Protein AF-0000000076371827 (afdb_homodimer)

InterPro domains:
  IPR001436 Alpha crystallin/Small heat shock protein, animal type [PTHR45640] (4-91)
  IPR002068 Alpha crystallin/Hsp20 domain [PF00011] (8-80)
  IPR002068 Alpha crystallin/Hsp20 domain [PS01031] (1-98)
  IPR008978 HSP20-like chaperone [G3DSA:2.60.40.790] (3-115)
  IPR008978 HSP20-like chaperone [SSF49764] (7-74)

Nearest PDB structures (foldseek):
  4m5t-assembly3_C  TM=8.872E-01  e=1.589E-07  Homo sapiens
  4ydz-assembly1_A  TM=9.105E-01  e=3.061E-07  Caenorhabditis elegans
  4ydz-assembly1_B  TM=8.084E-01  e=6.274E-08  Caenorhabditis elegans
  3l1e-assembly1_A-2  TM=9.402E-01  e=1.019E-06  Bos taurus
  2bol-assembly1_A  TM=8.053E-01  e=2.173E-05  Taenia saginata

Structure (mmCIF, N/CA/C/O backbone):
data_AF-0000000076371827-model_v1
#
loop_
_entity.id
_entity.type
_entity.pdbx_description
1 polymer 'SHSP domain-containing protein'
#
loop_
_atom_site.group_PDB
_atom_site.id
_atom_site.type_symbol
_atom_site.label_atom_id
_atom_site.label_alt_id
_atom_site.label_comp_id
_atom_site.label_asym_id
_atom_site.label_entity_id
_atom_site.label_seq_id
_atom_site.pdbx_PDB_ins_code
_atom_site.Cartn_x
_atom_site.Cartn_y
_atom_site.Cartn_z
_atom_site.occupancy
_atom_site.B_iso_or_equiv
_atom_site.auth_seq_id
_atom_site.auth_comp_id
_atom_site.auth_asym_id
_atom_site.auth_atom_id
_atom_site.pdbx_PDB_model_num
ATOM 1 N N . VAL A 1 1 ? 6.715 -6.855 -3.057 1 87.94 1 VAL A N 1
ATOM 2 C CA . VAL A 1 1 ? 6.094 -8.031 -3.66 1 87.94 1 VAL A CA 1
ATOM 3 C C . VAL A 1 1 ? 7.023 -9.234 -3.516 1 87.94 1 VAL A C 1
ATOM 5 O O . VAL A 1 1 ? 8.219 -9.141 -3.799 1 87.94 1 VAL A O 1
ATOM 8 N N . ARG A 1 2 ? 6.441 -10.391 -2.971 1 89.19 2 ARG A N 1
ATOM 9 C CA . ARG A 1 2 ? 7.23 -11.609 -2.783 1 89.19 2 ARG A CA 1
ATOM 10 C C . ARG A 1 2 ? 6.648 -12.766 -3.592 1 89.19 2 ARG A C 1
ATOM 12 O O . ARG A 1 2 ? 5.453 -13.055 -3.5 1 89.19 2 ARG A O 1
ATOM 19 N N . LEU A 1 3 ? 7.508 -13.273 -4.414 1 92.38 3 LEU A N 1
ATOM 20 C CA . LEU A 1 3 ? 7.109 -14.43 -5.215 1 92.38 3 LEU A CA 1
ATOM 21 C C . LEU A 1 3 ? 7.91 -15.664 -4.82 1 92.38 3 LEU A C 1
ATOM 23 O O . LEU A 1 3 ? 9.125 -15.594 -4.648 1 92.38 3 LEU A O 1
ATOM 27 N N . HIS A 1 4 ? 7.219 -16.766 -4.555 1 91.25 4 HIS A N 1
ATOM 28 C CA . HIS A 1 4 ? 7.84 -18.047 -4.234 1 91.25 4 HIS A CA 1
ATOM 29 C C . HIS A 1 4 ? 7.309 -19.156 -5.137 1 91.25 4 HIS A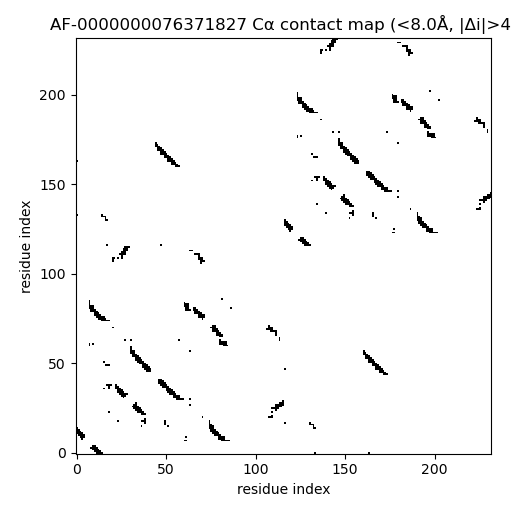 C 1
ATOM 31 O O . HIS A 1 4 ? 6.098 -19.312 -5.289 1 91.25 4 HIS A O 1
ATOM 37 N N . TYR A 1 5 ? 8.297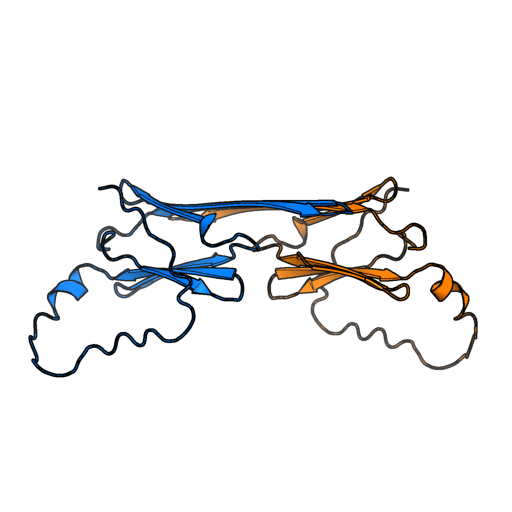 -19.781 -5.824 1 87.06 5 TYR A N 1
ATOM 38 C CA . TYR A 1 5 ? 7.941 -21 -6.551 1 87.06 5 TYR A CA 1
ATOM 39 C C . TYR A 1 5 ? 9.008 -22.078 -6.367 1 87.06 5 TYR A C 1
ATOM 41 O O . TYR A 1 5 ? 10.062 -22.016 -6.992 1 87.06 5 TYR A O 1
ATOM 49 N N . PHE A 1 6 ? 8.742 -22.969 -5.398 1 84.25 6 PHE A N 1
ATOM 50 C CA . PHE A 1 6 ? 9.664 -24.062 -5.105 1 84.25 6 PHE A CA 1
ATOM 51 C C . PHE A 1 6 ? 8.906 -25.328 -4.73 1 84.25 6 PHE A C 1
ATOM 53 O O . PHE A 1 6 ? 7.848 -25.266 -4.105 1 84.25 6 PHE A O 1
ATOM 60 N N . SER A 1 7 ? 9.531 -26.469 -5.109 1 82.5 7 SER A N 1
ATOM 61 C CA . SER A 1 7 ? 9 -27.781 -4.727 1 82.5 7 SER A CA 1
ATOM 62 C C . SER A 1 7 ? 7.492 -27.844 -4.934 1 82.5 7 SER A C 1
ATOM 64 O O . SER A 1 7 ? 6.758 -28.25 -4.027 1 82.5 7 SER A O 1
ATOM 66 N N . GLU A 1 8 ? 6.91 -27.25 -5.906 1 81.88 8 GLU A N 1
ATOM 67 C CA . GLU A 1 8 ? 5.523 -27.328 -6.352 1 81.88 8 GLU A CA 1
ATOM 68 C C . GLU A 1 8 ? 4.633 -26.391 -5.543 1 81.88 8 GLU A C 1
ATOM 70 O O . GLU A 1 8 ? 3.41 -26.547 -5.527 1 81.88 8 GLU A O 1
ATOM 75 N N . SER A 1 9 ? 5.273 -25.688 -4.734 1 90.56 9 SER A N 1
ATOM 76 C CA . SER A 1 9 ? 4.504 -24.688 -4.016 1 90.56 9 SER A CA 1
ATOM 77 C C . SER A 1 9 ? 4.676 -23.312 -4.641 1 90.56 9 SER A C 1
ATOM 79 O O . SER A 1 9 ? 5.793 -22.906 -4.98 1 90.56 9 SER A O 1
ATOM 81 N N . PHE A 1 10 ? 3.604 -22.703 -4.93 1 93.06 10 PHE A N 1
ATOM 82 C CA . PHE A 1 10 ? 3.59 -21.359 -5.504 1 93.06 10 PHE A CA 1
ATOM 83 C C . PHE A 1 10 ? 2.924 -20.375 -4.559 1 93.06 10 PHE A C 1
ATOM 85 O O . PHE A 1 10 ? 1.907 -20.688 -3.936 1 93.06 10 PHE A O 1
ATOM 92 N N . SER A 1 11 ? 3.506 -19.203 -4.34 1 94.62 11 SER A N 1
ATOM 93 C CA . SER A 1 11 ? 2.84 -18.172 -3.559 1 94.62 11 SER A CA 1
ATOM 94 C C . SER A 1 11 ? 3.283 -16.781 -3.994 1 94.62 11 SER A C 1
ATOM 96 O O . SER A 1 11 ? 4.438 -16.578 -4.375 1 94.62 11 SER A O 1
ATOM 98 N N . VAL A 1 12 ? 2.361 -15.898 -4.043 1 94.5 12 VAL A N 1
ATOM 99 C CA . VAL A 1 12 ? 2.613 -14.469 -4.246 1 94.5 12 VAL A CA 1
ATOM 100 C C . VAL A 1 12 ? 2.068 -13.68 -3.059 1 94.5 12 VAL A C 1
ATOM 102 O O . VAL A 1 12 ? 0.933 -13.891 -2.629 1 94.5 12 VAL A O 1
ATOM 105 N N . THR A 1 13 ? 2.934 -12.828 -2.469 1 93.44 13 THR A N 1
ATOM 106 C CA . THR A 1 13 ? 2.498 -11.93 -1.401 1 93.44 13 THR A CA 1
ATOM 107 C C . THR A 1 13 ? 2.684 -10.477 -1.811 1 93.44 13 THR A C 1
ATOM 109 O O . THR A 1 13 ? 3.775 -10.07 -2.211 1 93.44 13 THR A O 1
ATOM 112 N N . LEU A 1 14 ? 1.564 -9.703 -1.695 1 92.12 14 LEU A N 1
ATOM 113 C CA . LEU A 1 14 ? 1.543 -8.305 -2.107 1 92.12 14 LEU A CA 1
ATOM 114 C C . LEU A 1 14 ? 1 -7.418 -0.993 1 92.12 14 LEU A C 1
ATOM 116 O O . LEU A 1 14 ? 0.038 -7.785 -0.314 1 92.12 14 LEU A O 1
ATOM 120 N N . ASN A 1 15 ? 1.646 -6.281 -0.805 1 91.25 15 ASN A N 1
ATOM 121 C CA . ASN A 1 15 ? 1.033 -5.234 0.003 1 91.25 15 ASN A CA 1
ATOM 122 C C . ASN A 1 15 ? 0.011 -4.434 -0.8 1 91.25 15 ASN A C 1
ATOM 124 O O . ASN A 1 15 ? 0.366 -3.758 -1.768 1 91.25 15 ASN A O 1
ATOM 128 N N . VAL A 1 16 ? -1.254 -4.504 -0.346 1 90.94 16 VAL A N 1
ATOM 129 C CA . VAL A 1 16 ? -2.309 -3.906 -1.158 1 90.94 16 VAL A CA 1
ATOM 130 C C . VAL A 1 16 ? -2.732 -2.568 -0.554 1 90.94 16 VAL A C 1
ATOM 132 O O . VAL A 1 16 ? -3.697 -1.952 -1.009 1 90.94 16 VAL A O 1
ATOM 135 N N . GLY A 1 17 ? -1.974 -2.176 0.417 1 88.5 17 GLY A N 1
ATOM 136 C CA . GLY A 1 17 ? -2.26 -0.877 1.007 1 88.5 17 GLY A CA 1
ATOM 137 C C . GLY A 1 17 ? -3.611 -0.82 1.693 1 88.5 17 GLY A C 1
ATOM 138 O O . GLY A 1 17 ? -3.99 -1.748 2.412 1 88.5 17 GLY A O 1
ATOM 139 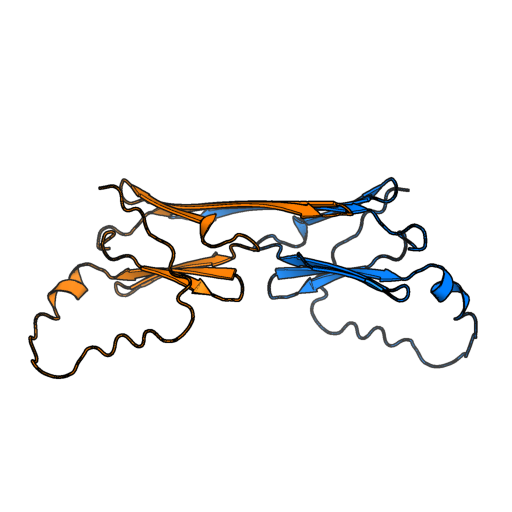N N . ASP A 1 18 ? -4.312 0.318 1.505 1 87.69 18 ASP A N 1
ATOM 140 C CA . ASP A 1 18 ? -5.57 0.542 2.213 1 87.69 18 ASP A CA 1
ATOM 141 C C . ASP A 1 18 ? -6.762 0.121 1.359 1 87.69 18 ASP A C 1
ATOM 143 O O . ASP A 1 18 ? -7.895 0.544 1.612 1 87.69 18 ASP A O 1
ATOM 147 N N . VAL A 1 19 ? -6.504 -0.688 0.396 1 89.19 19 VAL A N 1
ATOM 148 C CA . VAL A 1 19 ? -7.566 -1.101 -0.517 1 89.19 19 VAL A CA 1
ATOM 149 C C . VAL A 1 19 ? -8.414 -2.184 0.14 1 89.19 19 VAL A C 1
ATOM 151 O O . VAL A 1 19 ? -7.887 -3.133 0.723 1 89.19 19 VAL A O 1
ATOM 154 N N . ASN A 1 20 ? -9.781 -2.037 0.004 1 87.31 20 ASN A N 1
ATOM 155 C CA . ASN A 1 20 ? -10.695 -3.037 0.539 1 87.31 20 ASN A CA 1
ATOM 156 C C . ASN A 1 20 ? -10.719 -4.297 -0.322 1 87.31 20 ASN A C 1
ATOM 158 O O . ASN A 1 20 ? -10.438 -4.238 -1.521 1 87.31 20 ASN A O 1
ATOM 162 N N . VAL A 1 21 ? -11.164 -5.375 0.348 1 85.75 21 VAL A N 1
ATOM 163 C CA . VAL A 1 21 ? -11.188 -6.672 -0.322 1 85.75 21 VAL A CA 1
ATOM 164 C C . VAL A 1 21 ? -12.078 -6.598 -1.562 1 85.75 21 VAL A C 1
ATOM 166 O O . VAL A 1 21 ? -11.758 -7.184 -2.6 1 85.75 21 VAL A O 1
ATOM 169 N N . GLU A 1 22 ? -13.141 -5.832 -1.471 1 88 22 GLU A N 1
ATOM 170 C CA . GLU A 1 22 ? -14.102 -5.742 -2.57 1 88 22 GLU A CA 1
ATOM 171 C C . GLU A 1 22 ? -13.531 -4.938 -3.734 1 88 22 GLU A C 1
ATOM 173 O O . GLU A 1 22 ? -14.07 -4.977 -4.844 1 88 22 GLU A O 1
ATOM 178 N N . GLU A 1 23 ? -12.492 -4.25 -3.508 1 93.44 23 GLU A N 1
ATOM 179 C CA . GLU A 1 23 ? -11.898 -3.389 -4.527 1 93.44 23 GLU A CA 1
ATOM 180 C C . GLU A 1 23 ? -10.719 -4.078 -5.215 1 93.44 23 GLU A C 1
ATOM 182 O O . GLU A 1 23 ? -10.086 -3.496 -6.094 1 93.44 23 GLU A O 1
ATOM 187 N N . ILE A 1 24 ? -10.492 -5.258 -4.805 1 93.94 24 ILE A N 1
ATOM 188 C CA . ILE A 1 24 ? -9.375 -6.012 -5.363 1 93.94 24 ILE A CA 1
ATOM 189 C C . ILE A 1 24 ? -9.891 -7 -6.41 1 93.94 24 ILE A C 1
ATOM 191 O O . ILE A 1 24 ? -10.883 -7.695 -6.18 1 93.94 24 ILE A O 1
ATOM 195 N N . THR A 1 25 ? -9.266 -7 -7.582 1 94.75 25 THR A N 1
ATOM 196 C CA . THR A 1 25 ? -9.586 -7.938 -8.648 1 94.75 25 THR A CA 1
ATOM 197 C C . THR A 1 25 ? -8.422 -8.906 -8.891 1 94.75 25 THR A C 1
ATOM 199 O O . THR A 1 25 ? -7.285 -8.477 -9.078 1 94.75 25 THR A O 1
ATOM 202 N N . VAL A 1 26 ? -8.734 -10.203 -8.797 1 94.56 26 VAL A N 1
ATOM 203 C CA . VAL A 1 26 ? -7.77 -11.25 -9.102 1 94.56 26 VAL A CA 1
ATOM 204 C C . VAL A 1 26 ? -8.25 -12.07 -10.297 1 94.56 26 VAL A C 1
ATOM 206 O O . VAL A 1 26 ? -9.344 -12.641 -10.266 1 94.56 26 VAL A O 1
ATOM 209 N N . LYS A 1 27 ? -7.434 -12.086 -11.359 1 95.31 27 LYS A N 1
ATOM 210 C CA . LYS A 1 27 ? -7.809 -12.797 -12.578 1 95.31 27 LYS A CA 1
ATOM 211 C C . LYS A 1 27 ? -6.676 -13.711 -13.055 1 95.31 27 LYS A C 1
ATOM 213 O O . LYS A 1 27 ? -5.5 -13.352 -12.945 1 95.31 27 LYS A O 1
ATOM 218 N N . VAL A 1 28 ? -7.117 -14.891 -13.508 1 94.12 28 VAL A N 1
ATOM 219 C CA . VAL A 1 28 ? -6.168 -15.781 -14.172 1 94.12 28 VAL A CA 1
ATOM 220 C C . VAL A 1 28 ? -6.609 -16.031 -15.617 1 94.12 28 VAL A C 1
ATOM 222 O O . VAL A 1 28 ? -7.734 -16.469 -15.859 1 94.12 28 VAL A O 1
ATOM 225 N N . LYS A 1 29 ? -5.781 -15.617 -16.547 1 93 29 LYS A N 1
ATOM 226 C CA . LYS A 1 29 ? -6.012 -15.844 -17.969 1 93 29 LYS A CA 1
ATOM 227 C C . LYS A 1 29 ? -4.703 -16.156 -18.688 1 93 29 LYS A C 1
ATOM 229 O O . LYS A 1 29 ? -3.701 -15.461 -18.5 1 93 29 LYS A O 1
ATOM 234 N N . ASP A 1 30 ? -4.711 -17.234 -19.547 1 91.69 30 ASP A N 1
ATOM 235 C CA . ASP A 1 30 ? -3.561 -17.594 -20.375 1 91.69 30 ASP A CA 1
ATOM 236 C C . ASP A 1 30 ? -2.303 -17.75 -19.516 1 91.69 30 ASP A C 1
ATOM 238 O O . ASP A 1 30 ? -1.254 -17.188 -19.844 1 91.69 30 ASP A O 1
ATOM 242 N N . ARG A 1 31 ? -2.396 -18.344 -18.406 1 91.75 31 ARG A N 1
ATOM 243 C CA . ARG A 1 31 ? -1.33 -18.656 -17.469 1 91.75 31 ARG A CA 1
ATOM 244 C C . ARG A 1 31 ? -0.732 -17.391 -16.859 1 91.75 31 ARG A C 1
ATOM 246 O O . ARG A 1 31 ? 0.444 -17.359 -16.5 1 91.75 31 ARG A O 1
ATOM 253 N N . LYS A 1 32 ? -1.55 -16.422 -16.906 1 94.88 32 LYS A N 1
ATOM 254 C CA . LYS A 1 32 ? -1.147 -15.156 -16.297 1 94.88 32 LYS A CA 1
ATOM 255 C C . LYS A 1 32 ? -2.062 -14.797 -15.125 1 94.88 32 LYS A C 1
ATOM 257 O O . LYS A 1 32 ? -3.287 -14.789 -15.266 1 94.88 32 LYS A O 1
ATOM 262 N N . LEU A 1 33 ? -1.435 -14.633 -13.969 1 95.62 33 LEU A N 1
ATOM 263 C CA . LEU A 1 33 ? -2.156 -14.125 -12.805 1 95.62 33 LEU A CA 1
ATOM 264 C C . LEU A 1 33 ? -2.111 -12.602 -12.758 1 95.62 33 LEU A C 1
ATOM 266 O O . LEU A 1 33 ? -1.031 -12.008 -12.766 1 95.62 33 LEU A O 1
ATOM 270 N N . SER A 1 34 ? -3.26 -11.953 -12.781 1 96.56 34 SER A N 1
ATOM 271 C CA . SER A 1 34 ? -3.357 -10.508 -12.672 1 96.56 34 SER A CA 1
ATOM 272 C C . SER A 1 34 ? -4.09 -10.086 -11.398 1 96.56 34 SER A C 1
ATOM 274 O O . SER A 1 34 ? -5.188 -10.578 -11.125 1 96.56 34 SER A O 1
ATOM 276 N N . VAL A 1 35 ? -3.445 -9.25 -10.625 1 96.56 35 VAL A N 1
ATOM 277 C CA . VAL A 1 35 ? -4.039 -8.695 -9.414 1 96.56 35 VAL A CA 1
ATOM 278 C C . VAL A 1 35 ? -4.07 -7.176 -9.492 1 96.56 35 VAL A C 1
ATOM 280 O O . VAL A 1 35 ? -3.051 -6.543 -9.781 1 96.56 35 VAL A O 1
ATOM 283 N N . SER A 1 36 ? -5.176 -6.609 -9.297 1 96.31 36 SER A N 1
ATOM 284 C CA . SER A 1 36 ? -5.289 -5.156 -9.367 1 96.31 36 SER A CA 1
ATOM 285 C C . SER A 1 36 ? -6.281 -4.629 -8.344 1 96.31 36 SER A C 1
ATOM 287 O O . SER A 1 36 ? -7.16 -5.363 -7.883 1 96.31 36 SER A O 1
ATOM 289 N N . GLY A 1 37 ? -6.066 -3.377 -7.898 1 95.69 37 GLY A N 1
ATOM 290 C CA . GLY A 1 37 ? -6.969 -2.684 -6.996 1 95.69 37 GLY A CA 1
ATOM 291 C C . GLY A 1 37 ? -6.805 -1.177 -7.027 1 95.69 37 GLY A C 1
ATOM 292 O O . GLY A 1 37 ? -5.73 -0.672 -7.367 1 95.69 37 GLY A O 1
ATOM 293 N N . GLN A 1 38 ? -7.922 -0.521 -6.699 1 94.44 38 GLN A N 1
ATOM 294 C CA . GLN A 1 38 ? -7.934 0.933 -6.59 1 94.44 38 GLN A CA 1
ATOM 295 C C . GLN A 1 38 ? -8.859 1.389 -5.461 1 94.44 38 GLN A C 1
ATOM 297 O O . GLN A 1 38 ? -9.922 0.799 -5.246 1 94.44 38 GLN A O 1
ATOM 302 N N . HIS A 1 39 ? -8.328 2.377 -4.723 1 94.44 39 HIS A N 1
ATOM 303 C CA . HIS A 1 39 ? -9.125 2.918 -3.631 1 94.44 39 HIS A CA 1
ATOM 304 C C . HIS A 1 39 ? -9.055 4.441 -3.598 1 94.44 39 HIS A C 1
ATOM 306 O O . HIS A 1 39 ? -7.969 5.02 -3.688 1 94.44 39 HIS A O 1
ATOM 312 N N . VAL A 1 40 ? -10.227 5.055 -3.529 1 93.94 40 VAL A N 1
ATOM 313 C CA . VAL A 1 40 ? -10.328 6.504 -3.361 1 93.94 40 VAL A CA 1
ATOM 314 C C . VAL A 1 40 ? -11.094 6.824 -2.08 1 93.94 40 VAL A C 1
ATOM 316 O O . VAL A 1 40 ? -12.148 6.242 -1.817 1 93.94 40 VAL A O 1
ATOM 319 N N . GLU A 1 41 ? -10.5 7.625 -1.272 1 93 41 GLU A N 1
ATOM 320 C CA . GLU A 1 41 ? -11.156 8.102 -0.058 1 93 41 GLU A CA 1
ATOM 321 C C . GLU A 1 41 ? -11.18 9.625 -0.007 1 93 41 GLU A C 1
ATOM 323 O O . GLU A 1 41 ? -10.133 10.273 -0.07 1 93 41 GLU A O 1
ATOM 328 N N . ILE A 1 42 ? -12.422 10.117 0.142 1 92.06 42 ILE A N 1
ATOM 329 C CA . ILE A 1 42 ? -12.578 11.555 0.296 1 92.06 42 ILE A CA 1
ATOM 330 C C . ILE A 1 42 ? -12.836 11.898 1.764 1 92.06 42 ILE A C 1
ATOM 332 O O . ILE A 1 42 ? -13.664 11.266 2.42 1 92.06 42 ILE A O 1
ATOM 336 N N . LYS A 1 43 ? -11.992 12.844 2.312 1 86.38 43 LYS A N 1
ATOM 337 C CA . LYS A 1 43 ? -12.133 13.297 3.693 1 86.38 43 LYS A CA 1
ATOM 338 C C . LYS A 1 43 ? -12.484 14.781 3.75 1 86.38 43 LYS A C 1
ATOM 340 O O . LYS A 1 43 ? -12.461 15.469 2.729 1 86.38 43 LYS A O 1
ATOM 345 N N . ALA A 1 44 ? -12.859 15.203 5 1 86.62 44 ALA A N 1
ATOM 346 C CA . ALA A 1 44 ? -13.203 16.609 5.195 1 86.62 44 ALA A CA 1
ATOM 347 C C . ALA A 1 44 ? -12.031 17.516 4.863 1 86.62 44 ALA A C 1
ATOM 349 O O . ALA A 1 44 ? -12.211 18.594 4.289 1 86.62 44 ALA A O 1
ATOM 350 N N . ASN A 1 45 ? -10.82 17 5.086 1 87.44 45 ASN A N 1
ATOM 351 C CA . ASN A 1 45 ? -9.648 17.859 4.91 1 87.44 45 ASN A CA 1
ATOM 352 C C . ASN A 1 45 ? -8.711 17.297 3.838 1 87.44 45 ASN A C 1
ATOM 354 O O . ASN A 1 45 ? -7.492 17.484 3.92 1 87.44 45 ASN A O 1
ATOM 358 N N . GLY A 1 46 ? -9.344 16.578 2.838 1 92.94 46 GLY A N 1
ATOM 359 C CA . GLY A 1 46 ? -8.445 16.078 1.803 1 92.94 46 GLY A CA 1
ATOM 360 C C . GLY A 1 46 ? -8.93 14.797 1.155 1 92.94 46 GLY A C 1
ATOM 361 O O . GLY A 1 46 ? -10.133 14.539 1.099 1 92.94 46 GLY A O 1
ATOM 362 N N . PHE A 1 47 ? -8.047 14.195 0.451 1 94.88 47 PHE A N 1
ATOM 363 C CA . PHE A 1 47 ? -8.383 12.93 -0.188 1 94.88 47 PHE A CA 1
ATOM 364 C C . PHE A 1 47 ? -7.156 12.023 -0.259 1 94.88 47 PHE A C 1
ATOM 366 O O . PHE A 1 47 ? -6.031 12.477 -0.057 1 94.88 47 PHE A O 1
ATOM 373 N N . SER A 1 48 ? -7.445 10.727 -0.442 1 95.38 48 SER A N 1
ATOM 374 C CA . SER A 1 48 ? -6.426 9.719 -0.71 1 95.38 48 SER A CA 1
ATOM 375 C C . SER A 1 48 ? -6.812 8.844 -1.895 1 95.38 48 SER A C 1
ATOM 377 O O . SER A 1 48 ? -7.984 8.516 -2.072 1 95.38 48 SER A O 1
ATOM 379 N N . PHE A 1 49 ? -5.809 8.656 -2.721 1 95.38 49 PHE A N 1
ATOM 380 C CA . PHE A 1 49 ? -5.945 7.762 -3.865 1 95.38 49 PHE A CA 1
ATOM 381 C C . PHE A 1 49 ? -4.793 6.766 -3.916 1 95.38 49 PHE A C 1
ATOM 383 O O . PHE A 1 49 ? -3.637 7.133 -3.701 1 95.38 49 PHE A O 1
ATOM 390 N N . GLN A 1 50 ? -5.109 5.453 -4.117 1 95.12 50 GLN A N 1
ATOM 391 C CA . GLN A 1 50 ? -4.078 4.445 -4.332 1 95.12 50 GLN A CA 1
ATOM 392 C C . GLN A 1 50 ? -4.508 3.432 -5.391 1 95.12 50 GLN A C 1
ATOM 394 O O . GLN A 1 50 ? -5.699 3.16 -5.547 1 95.12 50 GLN A O 1
ATOM 399 N N . CYS A 1 51 ? -3.566 2.951 -6.086 1 95.62 51 CYS A N 1
ATOM 400 C CA . CYS A 1 51 ? -3.809 1.899 -7.066 1 95.62 51 CYS A CA 1
ATOM 401 C C . CYS A 1 51 ? -2.611 0.961 -7.164 1 95.62 51 CYS A C 1
ATOM 403 O O . CYS A 1 51 ? -1.478 1.363 -6.898 1 95.62 51 CYS A O 1
ATOM 405 N N . PHE A 1 52 ? -2.904 -0.24 -7.488 1 96.12 52 PHE A N 1
ATOM 406 C CA . PHE A 1 52 ? -1.848 -1.208 -7.762 1 96.12 52 PHE A CA 1
ATOM 407 C C . PHE A 1 52 ? -2.277 -2.188 -8.844 1 96.12 52 PHE A C 1
ATOM 409 O O . PHE A 1 52 ? -3.471 -2.445 -9.016 1 96.12 52 PHE A O 1
ATOM 416 N N . THR A 1 53 ? -1.292 -2.674 -9.602 1 96.56 53 THR A N 1
ATOM 417 C CA . THR A 1 53 ? -1.457 -3.754 -10.562 1 96.56 53 THR A CA 1
ATOM 418 C C . THR A 1 53 ? -0.216 -4.641 -10.602 1 96.56 53 THR A C 1
ATOM 420 O O . THR A 1 53 ? 0.91 -4.141 -10.656 1 96.56 53 THR A O 1
ATOM 423 N N . SER A 1 54 ? -0.446 -5.961 -10.492 1 96.5 54 SER A N 1
ATOM 424 C CA . SER A 1 54 ? 0.631 -6.938 -10.609 1 96.5 54 SER A CA 1
ATOM 425 C C . SER A 1 54 ? 0.252 -8.062 -11.562 1 96.5 54 SER A C 1
ATOM 427 O O . SER A 1 54 ? -0.893 -8.523 -11.57 1 96.5 54 SER A O 1
ATOM 429 N N . GLU A 1 55 ? 1.253 -8.477 -12.258 1 96.81 55 GLU A N 1
ATOM 430 C CA . GLU A 1 55 ? 1.076 -9.633 -13.133 1 96.81 55 GLU A CA 1
ATOM 431 C C . GLU A 1 55 ? 2.211 -10.641 -12.953 1 96.81 55 GLU A C 1
ATOM 433 O O . GLU A 1 55 ? 3.373 -10.25 -12.805 1 96.81 55 GLU A O 1
ATOM 438 N N . PHE A 1 56 ? 1.798 -11.922 -13.008 1 95.88 56 PHE A N 1
ATOM 439 C CA . PHE A 1 56 ? 2.76 -13.008 -12.844 1 95.88 56 PHE A CA 1
ATOM 440 C C . PHE A 1 56 ? 2.48 -14.133 -13.828 1 95.88 56 PHE A C 1
ATOM 442 O O . PHE A 1 56 ? 1.322 -14.477 -14.07 1 95.88 56 PHE A O 1
ATOM 449 N N . ILE A 1 57 ? 3.518 -14.633 -14.383 1 94.44 57 ILE A N 1
ATOM 450 C CA . ILE A 1 57 ? 3.381 -15.828 -15.211 1 94.44 57 ILE A CA 1
ATOM 451 C C . ILE A 1 57 ? 3.381 -17.078 -14.32 1 94.44 57 ILE A C 1
ATOM 453 O O . ILE A 1 57 ? 4.301 -17.266 -13.523 1 94.44 57 ILE A O 1
ATOM 457 N N . LEU A 1 58 ? 2.385 -17.859 -14.508 1 93.88 58 LEU A N 1
ATOM 458 C CA . LEU A 1 58 ? 2.258 -19.047 -13.68 1 93.88 58 LEU A CA 1
ATOM 459 C C . LEU A 1 58 ? 3.072 -20.203 -14.25 1 93.88 58 LEU A C 1
ATOM 461 O O . LEU A 1 58 ? 3.119 -20.391 -15.469 1 93.88 58 LEU A O 1
ATOM 465 N N . PRO A 1 59 ? 3.684 -20.922 -13.32 1 91.81 59 PRO A N 1
ATOM 466 C CA . PRO A 1 59 ? 4.406 -22.094 -13.805 1 91.81 59 PRO A CA 1
ATOM 467 C C . PRO A 1 59 ? 3.502 -23.078 -14.539 1 91.81 59 PRO A C 1
ATOM 469 O O . PRO A 1 59 ? 2.314 -23.188 -14.219 1 91.81 59 PRO A O 1
ATOM 472 N N . PRO A 1 60 ? 4.188 -23.797 -15.508 1 89.31 60 PRO A N 1
ATOM 473 C CA . PRO A 1 60 ? 3.381 -24.703 -16.312 1 89.31 60 PRO A CA 1
ATOM 474 C C . PRO A 1 60 ? 2.799 -25.859 -15.492 1 89.31 60 PRO A C 1
ATOM 476 O O . PRO A 1 60 ? 1.758 -26.406 -15.852 1 89.31 60 PRO A O 1
ATOM 479 N N . ASP A 1 61 ? 3.322 -26.25 -14.383 1 89.19 61 ASP A N 1
ATOM 480 C CA . ASP A 1 61 ? 2.881 -27.391 -13.594 1 89.19 61 ASP A CA 1
ATOM 481 C C . ASP A 1 61 ? 1.917 -26.969 -12.492 1 89.19 61 ASP A C 1
ATOM 483 O O . ASP A 1 61 ? 1.48 -27.797 -11.688 1 89.19 61 ASP A O 1
ATOM 487 N N . LEU A 1 62 ? 1.585 -25.734 -12.453 1 90 62 LEU A N 1
ATOM 488 C CA . LEU A 1 62 ? 0.675 -25.219 -11.438 1 90 62 LEU A CA 1
ATOM 489 C C . LEU A 1 62 ? -0.776 -25.375 -11.875 1 90 62 LEU A C 1
ATOM 491 O O . LEU A 1 62 ? -1.11 -25.094 -13.031 1 90 62 LEU A O 1
ATOM 495 N N . ASP A 1 63 ? -1.606 -25.859 -10.969 1 86 63 ASP A N 1
ATOM 496 C CA . ASP A 1 63 ? -3.043 -25.875 -11.219 1 86 63 ASP A CA 1
ATOM 497 C C . ASP A 1 63 ? -3.68 -24.531 -10.891 1 86 63 ASP A C 1
ATOM 499 O O . ASP A 1 63 ? -4.004 -24.266 -9.727 1 86 63 ASP A O 1
ATOM 503 N N . ALA A 1 64 ? -3.953 -23.766 -11.906 1 87.88 64 ALA A N 1
ATOM 504 C CA . ALA A 1 64 ? -4.469 -22.406 -11.727 1 87.88 64 ALA A CA 1
ATOM 505 C C . ALA A 1 64 ? -5.875 -22.438 -11.125 1 87.88 64 ALA A C 1
ATOM 507 O O . ALA A 1 64 ? -6.305 -21.453 -10.508 1 87.88 64 ALA A O 1
ATOM 508 N N . THR A 1 65 ? -6.637 -23.484 -11.336 1 85 65 THR A N 1
ATOM 509 C CA . THR A 1 65 ? -8.008 -23.578 -10.852 1 85 65 THR A CA 1
ATOM 510 C C . THR A 1 65 ? -8.031 -23.812 -9.344 1 85 65 THR A C 1
ATOM 512 O O . THR A 1 65 ? -9.078 -23.641 -8.703 1 85 65 THR A O 1
ATOM 515 N N . ALA A 1 66 ? -6.871 -24.109 -8.742 1 86.12 66 ALA A N 1
ATOM 516 C CA . ALA A 1 66 ? -6.812 -24.438 -7.316 1 86.12 66 ALA A CA 1
ATOM 517 C C . ALA A 1 66 ? -6.156 -23.297 -6.527 1 86.12 66 ALA A C 1
ATOM 519 O O . ALA A 1 66 ? -5.879 -23.438 -5.332 1 86.12 66 ALA A O 1
ATOM 520 N N . LEU A 1 67 ? -6 -22.234 -7.152 1 90.69 67 LEU A N 1
ATOM 521 C CA . LEU A 1 67 ? -5.375 -21.125 -6.461 1 90.69 67 LEU A CA 1
ATOM 522 C C . LEU A 1 67 ? -6.281 -20.594 -5.355 1 90.69 67 LEU A C 1
ATOM 524 O O . LEU A 1 67 ? -7.5 -20.531 -5.523 1 90.69 67 LEU A O 1
ATOM 528 N N . THR A 1 68 ? -5.688 -20.188 -4.219 1 91 68 THR A N 1
ATOM 529 C CA . THR A 1 68 ? -6.402 -19.562 -3.109 1 91 68 THR A CA 1
ATOM 530 C C . THR A 1 68 ? -5.785 -18.219 -2.768 1 91 68 THR A C 1
ATOM 532 O O . THR A 1 68 ? -4.59 -18 -2.965 1 91 68 THR A O 1
ATOM 535 N N . ALA A 1 69 ? -6.688 -17.297 -2.404 1 92.62 69 ALA A N 1
ATOM 536 C CA . ALA A 1 69 ? -6.211 -15.961 -2.033 1 92.62 69 ALA A CA 1
ATOM 537 C C . ALA A 1 69 ? -6.715 -15.562 -0.648 1 92.62 69 ALA A C 1
ATOM 539 O O . ALA A 1 69 ? -7.883 -15.789 -0.318 1 92.62 69 ALA A O 1
ATOM 540 N N . THR A 1 70 ? -5.812 -15.023 0.172 1 91.12 70 THR A N 1
ATOM 541 C CA . THR A 1 70 ? -6.156 -14.523 1.5 1 91.12 70 THR A CA 1
ATOM 542 C C . THR A 1 70 ? -5.559 -13.141 1.732 1 91.12 70 THR A C 1
ATOM 544 O O . THR A 1 70 ? -4.512 -12.812 1.169 1 91.12 70 THR A O 1
ATOM 547 N N . ILE A 1 71 ? -6.297 -12.344 2.469 1 90.06 71 ILE A N 1
ATOM 548 C CA . ILE A 1 71 ? -5.781 -11.016 2.807 1 90.06 71 ILE A CA 1
ATOM 549 C C . ILE A 1 71 ? -5.652 -10.891 4.324 1 90.06 71 ILE A C 1
ATOM 551 O O . ILE A 1 71 ? -6.57 -11.242 5.062 1 90.06 71 ILE A O 1
ATOM 555 N N . SER A 1 72 ? -4.508 -10.43 4.734 1 86.44 72 SER A N 1
ATOM 556 C CA . SER A 1 72 ? -4.27 -10.234 6.16 1 86.44 72 SER A CA 1
ATOM 557 C C . SER A 1 72 ? -4.785 -8.875 6.629 1 86.44 72 SER A C 1
ATOM 559 O O . SER A 1 72 ? -5.105 -8.016 5.809 1 86.44 72 SER A O 1
ATOM 561 N N . ASP A 1 73 ? -4.715 -8.75 7.965 1 79.06 73 ASP A N 1
ATOM 562 C CA . ASP A 1 73 ? -5.156 -7.492 8.562 1 79.06 73 ASP A CA 1
ATOM 563 C C . ASP A 1 73 ? -4.188 -6.359 8.234 1 79.06 73 ASP A C 1
ATOM 565 O O . ASP A 1 73 ? -4.59 -5.195 8.164 1 79.06 73 ASP A O 1
ATOM 569 N N . ASP A 1 74 ? -2.953 -6.738 7.992 1 79.06 74 ASP A N 1
ATOM 570 C CA . ASP A 1 74 ? -1.94 -5.727 7.707 1 79.06 74 ASP A CA 1
ATOM 571 C C . ASP A 1 74 ? -1.886 -5.414 6.211 1 79.06 74 ASP A C 1
ATOM 573 O O . ASP A 1 74 ? -0.932 -4.793 5.738 1 79.06 74 ASP A O 1
ATOM 577 N N . HIS A 1 75 ? -2.906 -5.867 5.512 1 86.62 75 HIS A N 1
ATOM 578 C CA . HIS A 1 75 ? -3.152 -5.488 4.125 1 86.62 75 HIS A CA 1
ATOM 579 C C . HIS A 1 75 ? -2.199 -6.211 3.18 1 86.62 75 HIS A C 1
ATOM 581 O O . HIS A 1 75 ? -1.837 -5.676 2.129 1 86.62 75 HIS A O 1
ATOM 587 N N . PHE A 1 76 ? -1.809 -7.414 3.641 1 90.31 76 PHE A N 1
ATOM 588 C CA . PHE A 1 76 ? -1.045 -8.273 2.74 1 90.31 76 PHE A CA 1
ATOM 589 C C . PHE A 1 76 ? -1.944 -9.32 2.102 1 90.31 76 PHE A C 1
ATOM 591 O O . PHE A 1 76 ? -2.607 -10.086 2.803 1 90.31 76 PHE A O 1
ATOM 598 N N . LEU A 1 77 ? -1.949 -9.297 0.789 1 93.25 77 LEU A N 1
ATOM 599 C CA . LEU A 1 77 ? -2.65 -10.312 0.006 1 93.25 77 LEU A CA 1
ATOM 600 C C . LEU A 1 77 ? -1.721 -11.461 -0.35 1 93.25 77 LEU A C 1
ATOM 602 O O . LEU A 1 77 ? -0.618 -11.242 -0.857 1 93.25 77 LEU A O 1
ATOM 606 N N . LYS A 1 78 ? -2.16 -12.633 -0.006 1 94.31 78 LYS A N 1
ATOM 607 C CA . LYS A 1 78 ? -1.384 -13.82 -0.355 1 94.31 78 LYS A CA 1
ATOM 608 C C . LYS A 1 78 ? -2.174 -14.742 -1.281 1 94.31 78 LYS A C 1
ATOM 610 O O . LYS A 1 78 ? -3.301 -15.133 -0.967 1 94.31 78 LYS A O 1
ATOM 615 N N . ILE A 1 79 ? -1.622 -15.055 -2.449 1 94.38 79 ILE A N 1
ATOM 616 C CA . ILE A 1 79 ? -2.184 -16.016 -3.391 1 94.38 79 ILE A CA 1
ATOM 617 C C . ILE A 1 79 ? -1.308 -17.266 -3.434 1 94.38 79 ILE A C 1
ATOM 619 O O . ILE A 1 79 ? -0.088 -17.172 -3.594 1 94.38 79 ILE A O 1
ATOM 623 N N . GLU A 1 80 ? -1.992 -18.391 -3.26 1 94.31 80 GLU A N 1
ATOM 624 C CA . GLU A 1 80 ? -1.231 -19.641 -3.158 1 94.31 80 GLU A CA 1
ATOM 625 C C . GLU A 1 80 ? -1.819 -20.719 -4.059 1 94.31 80 GLU A C 1
ATOM 627 O O . GLU A 1 80 ? -3.021 -20.719 -4.336 1 94.31 80 GLU A O 1
ATOM 632 N N . GLY A 1 81 ? -0.904 -21.531 -4.516 1 92.69 81 GLY A N 1
ATOM 633 C CA . GLY A 1 81 ? -1.271 -22.703 -5.297 1 92.69 81 GLY A CA 1
ATOM 634 C C . GLY A 1 81 ? -0.215 -23.797 -5.266 1 92.69 81 GLY A C 1
ATOM 635 O O . GLY A 1 81 ? 0.857 -23.609 -4.688 1 92.69 81 GLY A O 1
ATOM 636 N N . PHE A 1 82 ? -0.59 -25.016 -5.766 1 89.19 82 PHE A N 1
ATOM 637 C CA . PHE A 1 82 ? 0.311 -26.172 -5.785 1 89.19 82 PHE A CA 1
ATOM 638 C C . PHE A 1 82 ? 0.395 -26.766 -7.18 1 89.19 82 PHE A C 1
ATOM 640 O O . PHE A 1 82 ? -0.541 -26.641 -7.973 1 89.19 82 PHE A O 1
ATOM 647 N N . GLY A 1 83 ? 1.586 -27.375 -7.359 1 83.25 83 GLY A N 1
ATOM 648 C CA . GLY A 1 83 ? 1.763 -28.078 -8.617 1 83.25 83 GLY A CA 1
ATOM 649 C C . GLY A 1 83 ? 0.831 -29.266 -8.773 1 83.25 83 GLY A C 1
ATOM 650 O O . GLY A 1 83 ? 0.299 -29.781 -7.789 1 83.25 83 GLY A O 1
ATOM 651 N N . THR A 1 84 ? 0.5 -29.594 -10.031 1 73.25 84 THR A N 1
ATOM 652 C CA . THR A 1 84 ? -0.422 -30.672 -10.367 1 73.25 84 THR A CA 1
ATOM 653 C C . THR A 1 84 ? 0.11 -32 -9.859 1 73.25 84 THR A C 1
ATOM 655 O O . THR A 1 84 ? -0.667 -32.906 -9.57 1 73.25 84 THR A O 1
ATOM 658 N N . ALA A 1 85 ? 1.4 -32.219 -9.805 1 64.19 85 ALA A N 1
ATOM 659 C CA . ALA A 1 85 ? 1.876 -33.5 -9.344 1 64.19 85 ALA A CA 1
ATOM 660 C C . ALA A 1 85 ? 1.422 -33.781 -7.918 1 64.19 85 ALA A C 1
ATOM 662 O O . ALA A 1 85 ? 1.242 -34.938 -7.527 1 64.19 85 ALA A O 1
ATOM 663 N N . HIS A 1 86 ? 1.306 -32.875 -7.172 1 55.81 86 HIS A N 1
ATOM 664 C CA . HIS A 1 86 ? 0.887 -33.062 -5.789 1 55.81 86 HIS A CA 1
ATOM 665 C C . HIS A 1 86 ? -0.597 -33.406 -5.707 1 55.81 86 HIS A C 1
ATOM 667 O O . HIS A 1 86 ? -1.062 -33.938 -4.695 1 55.81 86 HIS A O 1
ATOM 673 N N . ILE A 1 87 ? -1.261 -32.938 -6.711 1 53.59 87 ILE A N 1
ATOM 674 C CA . ILE A 1 87 ? -2.68 -33.281 -6.594 1 53.59 87 ILE A CA 1
ATOM 675 C C . ILE A 1 87 ? -2.877 -34.781 -6.699 1 53.59 87 ILE A C 1
ATOM 677 O O . ILE A 1 87 ? -3.961 -35.281 -6.414 1 53.59 87 ILE A O 1
ATOM 681 N N . SER A 1 88 ? -2.012 -35.406 -7.445 1 45.81 88 SER A N 1
ATOM 682 C CA . SER A 1 88 ? -2.367 -36.812 -7.711 1 45.81 88 SER A CA 1
ATOM 683 C C . SER A 1 88 ? -2.154 -37.656 -6.48 1 45.81 88 SER A C 1
ATOM 685 O O . SER A 1 88 ? -2.592 -38.812 -6.441 1 45.81 88 SER A O 1
ATOM 687 N N . SER A 1 89 ? -1.155 -37.25 -5.695 1 44.09 89 SER A N 1
ATOM 688 C CA . SER A 1 89 ? -0.832 -38.406 -4.859 1 44.09 89 SER A CA 1
ATOM 689 C C . SER A 1 89 ? -1.905 -38.625 -3.805 1 44.09 89 SER A C 1
ATOM 691 O O . SER A 1 89 ? -1.775 -39.531 -2.971 1 44.09 89 SER A O 1
ATOM 693 N N . SER A 1 90 ? -2.621 -37.5 -3.473 1 43.66 90 SER A N 1
ATOM 694 C CA . SER A 1 90 ? -3.391 -37.812 -2.271 1 43.66 90 SER A CA 1
ATOM 695 C C . SER A 1 90 ? -4.496 -38.812 -2.564 1 43.66 90 SER A C 1
ATOM 697 O O . SER A 1 90 ? -5.566 -38.75 -1.957 1 43.66 90 SER A O 1
ATOM 699 N N . SER A 1 91 ? -4.438 -39.5 -3.678 1 39.62 91 SER A N 1
ATOM 700 C CA . SER A 1 91 ? -5.535 -40.469 -3.723 1 39.62 91 SER A CA 1
ATOM 701 C C . SER A 1 91 ? -5.527 -41.375 -2.498 1 39.62 91 SER A C 1
ATOM 703 O O . SER A 1 91 ? -6.207 -42.406 -2.477 1 39.62 91 SER A O 1
ATOM 705 N N . GLN A 1 92 ? -4.477 -41.375 -1.613 1 38.81 92 GLN A N 1
ATOM 706 C CA . GLN A 1 92 ? -4.777 -42.375 -0.595 1 38.81 92 GLN A CA 1
ATOM 707 C C . GLN A 1 92 ? -5.992 -41.969 0.234 1 38.81 92 GLN A C 1
ATOM 709 O O . GLN A 1 92 ? -6.031 -40.875 0.789 1 38.81 92 GLN A O 1
ATOM 714 N N . THR A 1 93 ? -7.234 -42.406 -0.065 1 36.81 93 THR A N 1
ATOM 715 C CA . THR A 1 93 ? -8.57 -42.375 0.521 1 36.81 93 THR A CA 1
ATOM 716 C C . THR A 1 93 ? -8.5 -42.562 2.033 1 36.81 93 THR A C 1
ATOM 718 O O . THR A 1 93 ? -8.539 -43.688 2.523 1 36.81 93 THR A O 1
ATOM 721 N N . GLU A 1 94 ? -7.375 -42.344 2.76 1 35.16 94 GLU A N 1
ATOM 722 C CA . GLU A 1 94 ? -7.812 -42.719 4.098 1 35.16 94 GLU A CA 1
ATOM 723 C C . GLU A 1 94 ? -9.086 -41.969 4.5 1 35.16 94 GLU A C 1
ATOM 725 O O . GLU A 1 94 ? -9.336 -40.875 4.023 1 35.16 94 GLU A O 1
ATOM 730 N N . GLU A 1 95 ? -10.211 -42.688 4.977 1 33.78 95 GLU A N 1
ATOM 731 C CA . GLU A 1 95 ? -11.562 -42.406 5.445 1 33.78 95 GLU A CA 1
ATOM 732 C C . GLU A 1 95 ? -11.609 -41.125 6.277 1 33.78 95 GLU A C 1
ATOM 734 O O . GLU A 1 95 ? -12.523 -40.312 6.125 1 33.78 95 GLU A O 1
ATOM 739 N N . GLY A 1 96 ? -10.992 -41.219 7.469 1 31.16 96 GLY A N 1
ATOM 740 C CA . GLY A 1 96 ? -11.719 -40.656 8.594 1 31.16 96 GLY A CA 1
ATOM 741 C C . GLY A 1 96 ? -11.781 -39.156 8.555 1 31.16 96 GLY A C 1
ATOM 742 O O . GLY A 1 96 ? -12.859 -38.562 8.695 1 31.16 96 GLY A O 1
ATOM 743 N N . SER A 1 97 ? -10.656 -38.438 9.117 1 33.69 97 SER A N 1
ATOM 744 C CA . SER A 1 97 ? -10.914 -37.281 9.938 1 33.69 97 SER A CA 1
ATOM 745 C C .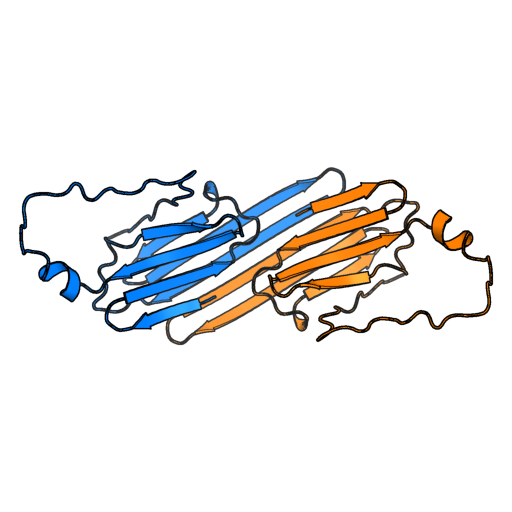 SER A 1 97 ? -11.18 -36.031 9.07 1 33.69 97 SER A C 1
ATOM 747 O O . SER A 1 97 ? -10.672 -35.938 7.949 1 33.69 97 SER A O 1
ATOM 749 N N . GLU A 1 98 ? -12.32 -35.375 9.328 1 33.28 98 GLU A N 1
ATOM 750 C CA . GLU A 1 98 ? -12.93 -34.125 8.844 1 33.28 98 GLU A CA 1
ATOM 751 C C . GLU A 1 98 ? -11.875 -33.062 8.586 1 33.28 98 GLU A C 1
ATOM 753 O O . GLU A 1 98 ? -11.008 -32.812 9.43 1 33.28 98 GLU A O 1
ATOM 758 N N . PRO A 1 99 ? -11.406 -33 7.402 1 34.12 99 PRO A N 1
ATOM 759 C CA . PRO A 1 99 ? -10.477 -31.875 7.195 1 34.12 99 PRO A CA 1
ATOM 760 C C . PRO A 1 99 ? -10.945 -30.594 7.879 1 34.12 99 PRO A C 1
ATOM 762 O O . PRO A 1 99 ? -12.062 -30.125 7.645 1 34.12 99 PRO A O 1
ATOM 765 N N . GLN A 1 100 ? -10.781 -30.562 9.219 1 33.88 100 GLN A N 1
ATOM 766 C CA . GLN A 1 100 ? -11.234 -29.359 9.922 1 33.88 100 GLN A CA 1
ATOM 767 C C . GLN A 1 100 ? -10.773 -28.094 9.195 1 33.88 100 GLN A C 1
ATOM 769 O O . GLN A 1 100 ? -9.578 -27.906 8.984 1 33.88 100 GLN A O 1
ATOM 774 N N . VAL A 1 101 ? -11.391 -27.719 8.156 1 33 101 VAL A N 1
ATOM 775 C CA . VAL A 1 101 ? -11.242 -26.391 7.598 1 33 101 VAL A CA 1
ATOM 776 C C . VAL A 1 101 ? -11.242 -25.359 8.727 1 33 101 VAL A C 1
ATOM 778 O O . VAL A 1 101 ? -12.227 -25.234 9.453 1 33 101 VAL A O 1
ATOM 781 N N . GLN A 1 102 ? -10.258 -25.328 9.578 1 30.06 102 GLN A N 1
ATOM 782 C CA . GLN A 1 102 ? -10.227 -24.281 10.602 1 30.06 102 GLN A CA 1
ATOM 783 C C . GLN A 1 102 ? -10.641 -22.938 10.023 1 30.06 102 GLN A C 1
ATOM 785 O O . GLN A 1 102 ? -9.961 -22.391 9.148 1 30.06 102 GLN A O 1
ATOM 790 N N . THR A 1 103 ? -11.883 -22.781 9.68 1 33 103 THR A N 1
ATOM 791 C CA . THR A 1 103 ? -12.375 -21.438 9.406 1 33 103 THR A CA 1
ATOM 792 C C . THR A 1 103 ? -11.953 -20.484 10.516 1 33 103 THR A C 1
ATOM 794 O O . THR A 1 103 ? -12.492 -20.531 11.625 1 33 103 THR A O 1
ATOM 797 N N . THR A 1 104 ? -10.773 -20.547 10.953 1 32.84 104 THR A N 1
ATOM 798 C CA . THR A 1 104 ? -10.719 -19.578 12.039 1 32.84 104 THR A CA 1
ATOM 799 C C . THR A 1 104 ? -11.555 -18.344 11.703 1 32.84 104 THR A C 1
ATOM 801 O O . THR A 1 104 ? -12.484 -18 12.43 1 32.84 104 THR A O 1
ATOM 804 N N . LYS A 1 105 ? -10.984 -17.188 11.969 1 34.53 105 LYS A N 1
ATOM 805 C CA . LYS A 1 105 ? -11.469 -15.812 12.102 1 34.53 105 LYS A CA 1
ATOM 806 C C . LYS A 1 105 ? -12.008 -15.289 10.773 1 34.53 105 LYS A C 1
ATOM 808 O O . LYS A 1 105 ? -11.719 -15.852 9.711 1 34.53 105 LYS A O 1
ATOM 813 N N . LYS A 1 106 ? -12.586 -13.992 10.727 1 43.97 106 LYS A N 1
ATOM 814 C CA . LYS A 1 106 ? -13.234 -13.188 9.703 1 43.97 106 LYS A CA 1
ATOM 815 C C . LYS A 1 106 ? -12.5 -13.297 8.367 1 43.97 106 LYS A C 1
ATOM 817 O O . LYS A 1 106 ? -11.352 -12.867 8.25 1 43.97 106 LYS A O 1
ATOM 822 N N . SER A 1 107 ? -12.914 -14.422 7.582 1 40.69 107 SER A N 1
ATOM 823 C CA . SER A 1 107 ? -12.133 -14.844 6.426 1 40.69 107 SER A CA 1
ATOM 824 C C . SER A 1 107 ? -12.117 -13.773 5.34 1 40.69 107 SER A C 1
ATOM 826 O O . SER A 1 107 ? -13.18 -13.391 4.832 1 40.69 107 SER A O 1
ATOM 828 N N . ASN A 1 108 ? -11.414 -12.883 5.289 1 44.66 108 ASN A N 1
ATOM 829 C CA . ASN A 1 108 ? -11.164 -11.875 4.262 1 44.66 108 ASN A CA 1
ATOM 830 C C . ASN A 1 108 ? -10.664 -12.508 2.967 1 44.66 108 ASN A C 1
ATOM 832 O O . ASN A 1 108 ? -9.523 -12.289 2.564 1 44.66 108 ASN A O 1
ATOM 836 N N . ARG A 1 109 ? -11.43 -13.695 2.604 1 44 109 ARG A N 1
ATOM 837 C CA . ARG A 1 109 ? -11.055 -14.352 1.353 1 44 109 ARG A CA 1
ATOM 838 C C . ARG A 1 109 ? -11.57 -13.57 0.15 1 44 109 ARG A C 1
ATOM 840 O O . ARG A 1 109 ? -12.68 -13.039 0.179 1 44 109 ARG A O 1
ATOM 847 N N . ILE A 1 110 ? -10.727 -13.328 -0.881 1 50.56 110 ILE A N 1
ATOM 848 C CA . ILE A 1 110 ? -11.125 -12.648 -2.111 1 50.56 110 ILE A CA 1
ATOM 849 C C . ILE A 1 110 ? -11.461 -13.688 -3.182 1 50.56 110 ILE A C 1
ATOM 851 O O . ILE A 1 110 ? -10.828 -14.734 -3.264 1 50.56 110 ILE A O 1
ATOM 855 N N . LYS A 1 111 ? -12.508 -13.453 -3.789 1 47.91 111 LYS A N 1
ATOM 856 C CA . LYS A 1 111 ? -12.938 -14.312 -4.891 1 47.91 111 LYS A CA 1
ATOM 857 C C . LYS A 1 111 ? -11.969 -14.219 -6.066 1 47.91 111 LYS A C 1
ATOM 859 O O . LYS A 1 111 ? -11.672 -13.125 -6.551 1 47.91 111 LYS A O 1
ATOM 864 N N . LEU A 1 112 ? -11.359 -15.414 -6.414 1 52.03 112 LEU A N 1
ATOM 865 C CA . LEU A 1 112 ? -10.484 -15.523 -7.578 1 52.03 112 LEU A CA 1
ATOM 866 C C . LEU A 1 112 ? -11.297 -15.836 -8.836 1 52.03 112 LEU A C 1
ATOM 868 O O . LEU A 1 112 ? -12.133 -16.734 -8.828 1 52.03 112 LEU A O 1
ATOM 872 N N . HIS A 1 113 ? -11.422 -14.914 -9.805 1 45.88 113 HIS A N 1
ATOM 873 C CA . HIS A 1 113 ? -12.023 -15.203 -11.109 1 45.88 113 HIS A CA 1
ATOM 874 C C . HIS A 1 113 ? -11.008 -15.828 -12.055 1 45.88 113 HIS A C 1
ATOM 876 O O . HIS A 1 113 ? -10.039 -15.18 -12.453 1 45.88 113 HIS A O 1
ATOM 882 N N . VAL A 1 114 ? -11.117 -17.188 -12.148 1 46.72 114 VAL A N 1
ATOM 883 C CA . VAL A 1 114 ? -10.25 -17.906 -13.078 1 46.72 114 VAL A CA 1
ATOM 884 C C . VAL A 1 114 ? -10.961 -18.062 -14.422 1 46.72 114 VAL A C 1
ATOM 886 O O . VAL A 1 114 ? -12.031 -18.672 -14.492 1 46.72 114 VAL A O 1
ATOM 889 N N . LYS A 1 115 ? -10.758 -17.109 -15.391 1 45.28 115 LYS A N 1
ATOM 890 C CA . LYS A 1 115 ? -11.266 -17.406 -16.719 1 45.28 115 LYS A CA 1
ATOM 891 C C . LYS A 1 115 ? -10.445 -18.516 -17.375 1 45.28 115 LYS A C 1
ATOM 893 O O . LYS A 1 115 ? -9.219 -18.469 -17.359 1 45.28 115 LYS A O 1
ATOM 898 N N . GLN A 1 116 ? -11.156 -19.547 -17.672 1 39.34 116 GLN A N 1
ATOM 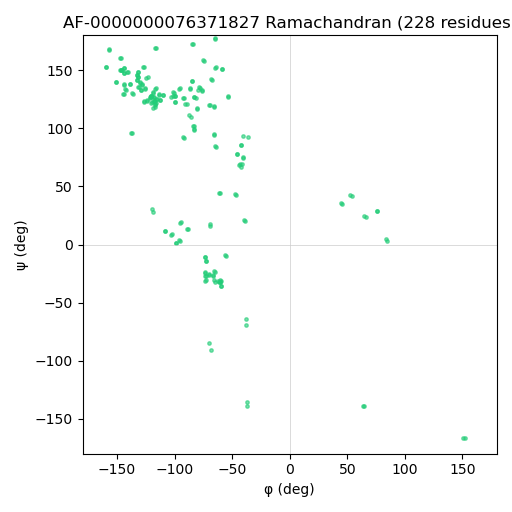899 C CA . GLN A 1 116 ? -10.555 -20.609 -18.484 1 39.34 116 GLN A CA 1
ATOM 900 C C . GLN A 1 116 ? -10.297 -20.109 -19.906 1 39.34 116 GLN A C 1
ATOM 902 O O . GLN A 1 116 ? -11.016 -19.266 -20.422 1 39.34 116 GLN A O 1
ATOM 907 N N . VAL B 1 1 ? -5.492 5.168 5.648 1 87.88 1 VAL B N 1
ATOM 908 C CA . VAL B 1 1 ? -4.957 6.488 5.961 1 87.88 1 VAL B CA 1
ATOM 909 C C . VAL B 1 1 ? -5.527 6.977 7.289 1 87.88 1 VAL B C 1
ATOM 911 O O . VAL B 1 1 ? -6.738 6.902 7.516 1 87.88 1 VAL B O 1
ATOM 914 N N . ARG B 1 2 ? -4.586 7.449 8.25 1 89.12 2 ARG B N 1
ATOM 915 C CA . ARG B 1 2 ? -5.008 7.945 9.555 1 89.12 2 ARG B CA 1
ATOM 916 C C . ARG B 1 2 ? -4.578 9.398 9.75 1 89.12 2 ARG B C 1
ATOM 918 O O . ARG B 1 2 ? -3.404 9.734 9.57 1 89.12 2 ARG B O 1
ATOM 925 N N . LEU B 1 3 ? -5.586 10.188 9.992 1 92.44 3 LEU B N 1
ATOM 926 C CA . LEU B 1 3 ? -5.316 11.594 10.25 1 92.44 3 LEU B CA 1
ATOM 927 C C . LEU B 1 3 ? -5.668 11.961 11.688 1 92.44 3 LEU B C 1
ATOM 929 O O . LEU B 1 3 ? -6.723 11.57 12.195 1 92.44 3 LEU B O 1
ATOM 933 N N . HIS B 1 4 ? -4.73 12.594 12.391 1 91.44 4 HIS B N 1
ATOM 934 C CA . HIS B 1 4 ? -4.941 13.07 13.758 1 91.44 4 HIS B CA 1
ATOM 935 C C . HIS B 1 4 ? -4.602 14.547 13.875 1 91.44 4 HIS B C 1
ATOM 937 O O . HIS B 1 4 ? -3.527 14.984 13.453 1 91.44 4 HIS B O 1
ATOM 943 N N . TYR B 1 5 ? -5.652 15.281 14.344 1 87.12 5 TYR B N 1
ATOM 944 C C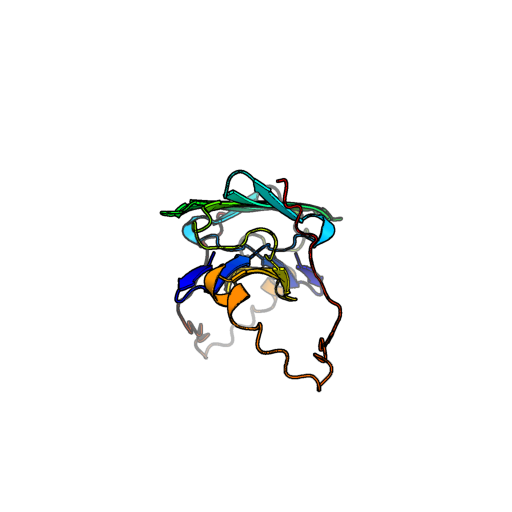A . TYR B 1 5 ? -5.387 16.672 14.703 1 87.12 5 TYR B CA 1
ATOM 945 C C . TYR B 1 5 ? -6.09 17.031 16 1 87.12 5 TYR B C 1
ATOM 947 O O . TYR B 1 5 ? -7.301 17.266 16.016 1 87.12 5 TYR B O 1
ATOM 955 N N . PHE B 1 6 ? -5.316 16.938 17.109 1 84.12 6 PHE B N 1
ATOM 956 C CA . PHE B 1 6 ? -5.848 17.266 18.438 1 84.12 6 PHE B CA 1
ATOM 957 C C . PHE B 1 6 ? -4.785 17.938 19.297 1 84.12 6 PHE B C 1
ATOM 959 O O . PHE B 1 6 ? -3.6 17.625 19.188 1 84.12 6 PHE B O 1
ATOM 966 N N . SER B 1 7 ? -5.289 18.844 20.156 1 82.56 7 SER B N 1
ATOM 967 C CA . SER B 1 7 ? -4.43 19.5 21.141 1 82.56 7 SER B CA 1
ATOM 968 C C . SER B 1 7 ? -3.125 19.969 20.5 1 82.56 7 SER B C 1
ATOM 970 O O . SER B 1 7 ? -2.041 19.688 21.016 1 82.56 7 SER B O 1
ATOM 972 N N . GLU B 1 8 ? -3.068 20.406 19.297 1 81.81 8 GLU B N 1
ATOM 973 C CA . GLU B 1 8 ? -1.963 21.047 18.594 1 81.81 8 GLU B CA 1
ATOM 974 C C . GLU B 1 8 ? -1.02 20 18 1 81.81 8 GLU B C 1
ATOM 976 O O . GLU B 1 8 ? 0.126 20.297 17.656 1 81.81 8 GLU B O 1
ATOM 981 N N . SER B 1 9 ? -1.409 18.844 18.172 1 90.56 9 SER B N 1
ATOM 982 C CA . SER B 1 9 ? -0.62 17.797 17.531 1 90.56 9 SER B CA 1
ATOM 983 C C . SER B 1 9 ? -1.269 17.344 16.234 1 90.56 9 SER B C 1
ATOM 985 O O . SER B 1 9 ? -2.484 17.156 16.172 1 90.56 9 SER B O 1
ATOM 987 N N . PHE B 1 10 ? -0.511 17.344 15.203 1 93.12 10 PHE B N 1
ATOM 988 C CA . PHE B 1 10 ? -0.963 16.906 13.891 1 93.12 10 PHE B CA 1
ATOM 989 C C . PHE B 1 10 ? -0.178 15.688 13.422 1 93.12 10 PHE B C 1
ATOM 991 O O . PHE B 1 10 ? 1.038 15.617 13.609 1 93.12 10 PHE B O 1
ATOM 998 N N . SER B 1 11 ? -0.835 14.68 12.906 1 94.69 11 SER B N 1
ATOM 999 C CA . SER B 1 11 ? -0.123 13.547 12.312 1 94.69 11 SER B CA 1
ATOM 1000 C C . SER B 1 11 ? -0.944 12.891 11.211 1 94.69 11 SER B C 1
ATOM 1002 O O . SER B 1 11 ? -2.174 12.836 11.289 1 94.69 11 SER B O 1
ATOM 1004 N N . VAL B 1 12 ? -0.294 12.523 10.172 1 94.44 12 VAL B N 1
ATOM 1005 C CA . VAL B 1 12 ? -0.859 11.711 9.102 1 94.44 12 VAL B CA 1
ATOM 1006 C C . VAL B 1 12 ? -0.058 10.414 8.961 1 94.44 12 VAL B C 1
ATOM 1008 O O . VAL B 1 12 ? 1.175 10.445 8.922 1 94.44 12 VAL B O 1
ATOM 1011 N N . THR B 1 13 ? -0.771 9.273 8.984 1 93.38 13 THR B N 1
ATOM 1012 C CA . THR B 1 13 ? -0.13 7.984 8.742 1 93.38 13 THR B CA 1
ATOM 1013 C C . THR B 1 13 ? -0.715 7.316 7.504 1 93.38 13 THR B C 1
ATOM 1015 O O . THR B 1 13 ? -1.933 7.148 7.398 1 93.38 13 THR B O 1
ATOM 1018 N N . LEU B 1 14 ? 0.201 6.93 6.57 1 92 14 LEU B N 1
ATOM 1019 C CA . LEU B 1 14 ? -0.189 6.336 5.297 1 92 14 LEU B CA 1
ATOM 1020 C C . LEU B 1 14 ? 0.562 5.035 5.051 1 92 14 LEU B C 1
ATOM 1022 O O . LEU B 1 14 ? 1.759 4.938 5.336 1 92 14 LEU B O 1
ATOM 1026 N N . ASN B 1 15 ? -0.16 4.043 4.574 1 91.12 15 ASN B N 1
ATOM 1027 C CA . ASN B 1 15 ? 0.511 2.875 4.012 1 91.12 15 ASN B CA 1
ATOM 1028 C C . ASN B 1 15 ? 0.983 3.133 2.582 1 91.12 15 ASN B C 1
ATOM 1030 O O . ASN B 1 15 ? 0.167 3.336 1.682 1 91.12 15 ASN B O 1
ATOM 1034 N N . VAL B 1 16 ? 2.322 3.084 2.404 1 91 16 VAL B N 1
ATOM 1035 C CA . VAL B 1 16 ? 2.859 3.488 1.108 1 91 16 VAL B CA 1
ATOM 1036 C C . VAL B 1 16 ? 3.232 2.252 0.295 1 91 16 VAL B C 1
ATOM 1038 O O . VAL B 1 16 ? 3.826 2.363 -0.78 1 91 16 VAL B O 1
ATOM 1041 N N . GLY B 1 17 ? 2.842 1.142 0.823 1 88.62 17 GLY B N 1
ATOM 1042 C CA . GLY B 1 17 ? 3.094 -0.083 0.08 1 88.62 17 GLY B CA 1
ATOM 1043 C C . GLY B 1 17 ? 4.57 -0.375 -0.105 1 88.62 17 GLY B C 1
ATOM 1044 O O . GLY B 1 17 ? 5.359 -0.241 0.834 1 88.62 17 GLY B O 1
ATOM 1045 N N . ASP B 1 18 ? 4.914 -0.833 -1.321 1 88.12 18 ASP B N 1
ATOM 1046 C CA . ASP B 1 18 ? 6.281 -1.272 -1.577 1 88.12 18 ASP B CA 1
ATOM 1047 C C . ASP B 1 18 ? 7.113 -0.149 -2.191 1 88.12 18 ASP B C 1
ATOM 1049 O O . ASP B 1 18 ? 8.164 -0.401 -2.791 1 88.12 18 ASP B O 1
ATOM 1053 N N . VAL B 1 19 ? 6.656 1.041 -2.041 1 89.31 19 VAL B N 1
ATOM 1054 C CA . VAL B 1 19 ? 7.344 2.18 -2.641 1 89.31 19 VAL B CA 1
ATOM 1055 C C . VAL B 1 19 ? 8.562 2.549 -1.8 1 89.31 19 VAL B C 1
ATOM 1057 O O . VAL B 1 19 ? 8.477 2.627 -0.572 1 89.31 19 VAL B O 1
ATOM 1060 N N . ASN B 1 20 ? 9.719 2.793 -2.492 1 87.44 20 ASN B N 1
ATOM 1061 C CA . ASN B 1 20 ? 10.938 3.207 -1.805 1 87.44 20 ASN B CA 1
ATOM 1062 C C . ASN B 1 20 ? 10.859 4.664 -1.355 1 87.44 20 ASN B C 1
ATOM 1064 O O . ASN B 1 20 ? 10.141 5.465 -1.958 1 87.44 20 ASN B O 1
ATOM 1068 N N . VAL B 1 21 ? 11.711 4.941 -0.349 1 85.81 21 VAL B N 1
ATOM 1069 C CA . VAL B 1 21 ? 11.711 6.281 0.231 1 85.81 21 VAL B CA 1
ATOM 1070 C C . VAL B 1 21 ? 12.039 7.309 -0.849 1 85.81 21 VAL B C 1
ATOM 1072 O O . VAL B 1 21 ? 11.461 8.398 -0.871 1 85.81 21 VAL B O 1
ATOM 1075 N N . GLU B 1 22 ? 12.914 6.941 -1.76 1 88.25 22 GLU B N 1
ATOM 1076 C CA . GLU B 1 22 ? 13.352 7.875 -2.795 1 88.25 22 GLU B CA 1
ATOM 1077 C C . GLU B 1 22 ? 12.25 8.117 -3.824 1 88.25 22 GLU B C 1
ATOM 1079 O O . GLU B 1 22 ? 12.328 9.055 -4.613 1 88.25 22 GLU B O 1
ATOM 1084 N N . GLU B 1 23 ? 11.258 7.316 -3.818 1 93.5 23 GLU B N 1
ATOM 1085 C CA . GLU B 1 23 ? 10.18 7.41 -4.797 1 93.5 23 GLU B CA 1
ATOM 1086 C C . GLU B 1 23 ? 8.977 8.156 -4.223 1 93.5 23 GLU B C 1
ATOM 1088 O O . GLU B 1 23 ? 7.957 8.305 -4.898 1 93.5 23 GLU B O 1
ATOM 1093 N N . ILE B 1 24 ? 9.141 8.57 -3.035 1 94.06 24 ILE B N 1
AT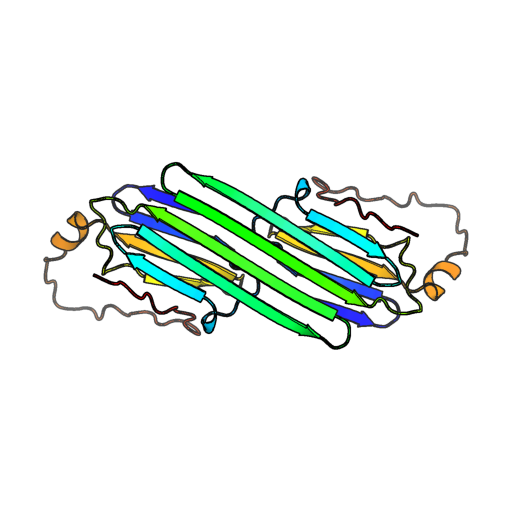OM 1094 C CA . ILE B 1 24 ? 8.047 9.273 -2.361 1 94.06 24 ILE B CA 1
ATOM 1095 C C . ILE B 1 24 ? 8.305 10.781 -2.396 1 94.06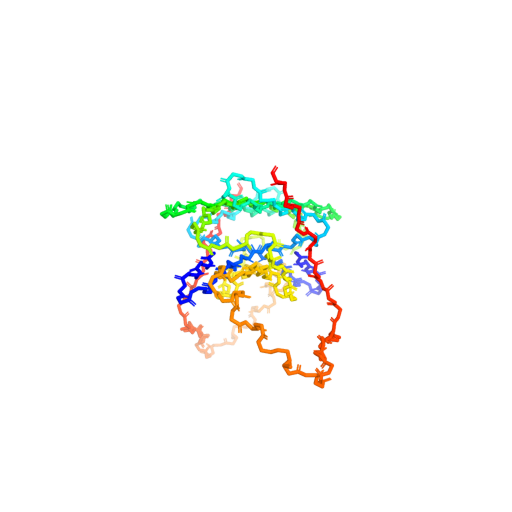 24 ILE B C 1
ATOM 1097 O O . ILE B 1 24 ? 9.414 11.234 -2.127 1 94.06 24 ILE B O 1
ATOM 1101 N N . THR B 1 25 ? 7.27 11.539 -2.809 1 94.81 25 THR B N 1
ATOM 1102 C CA . THR B 1 25 ? 7.324 13 -2.824 1 94.81 25 THR B CA 1
ATOM 1103 C C . THR B 1 25 ? 6.359 13.586 -1.801 1 94.81 25 THR B C 1
ATOM 1105 O O . THR B 1 25 ? 5.172 13.242 -1.787 1 94.81 25 THR B O 1
ATOM 1108 N N . VAL B 1 26 ? 6.914 14.414 -0.9 1 94.56 26 VAL B N 1
ATOM 1109 C CA . VAL B 1 26 ? 6.113 15.133 0.08 1 94.56 26 VAL B CA 1
ATOM 1110 C C . VAL B 1 26 ? 6.242 16.641 -0.157 1 94.56 26 VAL B C 1
ATOM 1112 O O . VAL B 1 26 ? 7.352 17.188 -0.135 1 94.56 26 VAL B O 1
ATOM 1115 N N . LYS B 1 27 ? 5.102 17.297 -0.426 1 95.31 27 LYS B N 1
ATOM 1116 C CA . LYS B 1 27 ? 5.105 18.734 -0.711 1 95.31 27 LYS B CA 1
ATOM 1117 C C . LYS B 1 27 ? 4.066 19.469 0.134 1 95.31 27 LYS B C 1
ATOM 1119 O O . LYS B 1 27 ? 2.975 18.938 0.373 1 95.31 27 LYS B O 1
ATOM 1124 N N . VAL B 1 28 ? 4.523 20.641 0.608 1 94.06 28 VAL B N 1
ATOM 1125 C CA . VAL B 1 28 ? 3.574 21.531 1.269 1 94.06 28 VAL B CA 1
ATOM 1126 C C . VAL B 1 28 ? 3.465 22.828 0.489 1 94.06 28 VAL B C 1
ATOM 1128 O O . VAL B 1 28 ? 4.469 23.516 0.254 1 94.06 28 VAL B O 1
ATOM 1131 N N . LYS B 1 29 ? 2.275 23.109 -0.009 1 93 29 LYS B N 1
ATOM 1132 C CA . LYS B 1 29 ? 1.981 24.359 -0.712 1 93 29 LYS B CA 1
ATOM 1133 C C . LYS B 1 29 ? 0.574 24.844 -0.392 1 93 29 LYS B C 1
ATOM 1135 O O . LYS B 1 29 ? -0.382 24.062 -0.41 1 93 29 LYS B O 1
ATOM 1140 N N . ASP B 1 30 ? 0.428 26.188 -0.078 1 91.75 30 ASP B N 1
ATOM 1141 C CA . ASP B 1 30 ? -0.862 26.812 0.177 1 91.75 30 ASP B CA 1
ATOM 1142 C C . ASP B 1 30 ? -1.649 26.047 1.237 1 91.75 30 ASP B C 1
ATOM 1144 O O . ASP B 1 30 ? -2.826 25.734 1.041 1 91.75 30 ASP B O 1
ATOM 1148 N N . ARG B 1 31 ? -1.014 25.641 2.264 1 91.31 31 ARG B N 1
ATOM 1149 C CA . ARG B 1 31 ? -1.558 24.938 3.426 1 91.31 31 ARG B CA 1
ATOM 1150 C C . ARG B 1 31 ? -2.1 23.562 3.041 1 91.31 31 ARG B C 1
ATOM 1152 O O . ARG B 1 31 ? -3.023 23.062 3.68 1 91.31 31 ARG B O 1
ATOM 1159 N N . LYS B 1 32 ? -1.553 23.141 2.021 1 94.88 32 LYS B N 1
ATOM 1160 C CA . LYS B 1 32 ? -1.913 21.797 1.574 1 94.88 32 LYS B CA 1
ATOM 1161 C C . LYS B 1 32 ? -0.703 20.859 1.598 1 94.88 32 LYS B C 1
ATOM 1163 O O . LYS B 1 32 ? 0.351 21.188 1.049 1 94.88 32 LYS B O 1
ATOM 1168 N N . LEU B 1 33 ? -0.858 19.766 2.324 1 95.62 33 LEU B N 1
ATOM 1169 C CA . LEU B 1 33 ? 0.148 18.719 2.312 1 95.62 33 LEU B CA 1
ATOM 1170 C C . LEU B 1 33 ? -0.153 17.688 1.225 1 95.62 33 LEU B C 1
ATOM 1172 O O . LEU B 1 33 ? -1.245 17.109 1.19 1 95.62 33 LEU B O 1
ATOM 1176 N N . SER B 1 34 ? 0.761 17.484 0.286 1 96.5 34 SER B N 1
ATOM 1177 C CA . SER B 1 34 ? 0.625 16.484 -0.771 1 96.5 34 SER B CA 1
ATOM 1178 C C . SER B 1 34 ? 1.695 15.414 -0.655 1 96.5 34 SER B C 1
ATOM 1180 O O . SER B 1 34 ? 2.887 15.719 -0.564 1 96.5 34 SER B O 1
ATOM 1182 N N . VAL B 1 35 ? 1.256 14.172 -0.598 1 96.5 35 VAL B N 1
ATOM 1183 C CA . VAL B 1 35 ? 2.158 13.023 -0.559 1 96.5 35 VAL B CA 1
ATOM 1184 C C . VAL B 1 35 ? 1.877 12.109 -1.745 1 96.5 35 VAL B C 1
ATOM 1186 O O . VAL B 1 35 ? 0.73 11.719 -1.982 1 96.5 35 VAL B O 1
ATOM 1189 N N . SER B 1 36 ? 2.844 11.805 -2.482 1 96.38 36 SER B N 1
ATOM 1190 C CA . SER B 1 36 ? 2.652 10.945 -3.643 1 96.38 36 SER B CA 1
ATOM 1191 C C . SER B 1 36 ? 3.85 10.023 -3.85 1 96.38 36 SER B C 1
ATOM 1193 O O . SER B 1 36 ? 4.957 10.32 -3.396 1 96.38 36 SER B O 1
ATOM 1195 N N . GLY B 1 37 ? 3.6 8.852 -4.453 1 95.75 37 GLY B N 1
ATOM 1196 C CA . GLY B 1 37 ? 4.637 7.895 -4.812 1 95.75 37 GLY B CA 1
ATOM 1197 C C . GLY B 1 37 ? 4.199 6.91 -5.883 1 95.75 37 GLY B C 1
ATOM 1198 O O . GLY B 1 37 ? 3.004 6.648 -6.035 1 95.75 37 GLY B O 1
ATOM 1199 N N . GLN B 1 38 ? 5.219 6.441 -6.613 1 94.5 38 GLN B N 1
ATOM 1200 C CA . GLN B 1 38 ? 5.012 5.422 -7.637 1 94.5 38 GLN B CA 1
ATOM 1201 C C . GLN B 1 38 ? 6.191 4.457 -7.699 1 94.5 38 GLN B C 1
ATOM 1203 O O . GLN B 1 38 ? 7.344 4.867 -7.543 1 94.5 38 GLN B O 1
ATOM 1208 N N . HIS B 1 39 ? 5.816 3.18 -7.832 1 94.5 39 HIS B N 1
ATOM 1209 C CA . HIS B 1 39 ? 6.859 2.164 -7.934 1 94.5 39 HIS B CA 1
ATOM 1210 C C . HIS B 1 39 ? 6.527 1.138 -9.008 1 94.5 39 HIS B C 1
ATOM 1212 O O . HIS B 1 39 ? 5.406 0.635 -9.07 1 94.5 39 HIS B O 1
ATOM 1218 N N . VAL B 1 40 ? 7.5 0.898 -9.867 1 94 40 VAL B N 1
ATOM 1219 C CA . VAL B 1 40 ? 7.387 -0.149 -10.875 1 94 40 VAL B CA 1
ATOM 1220 C C . VAL B 1 40 ? 8.508 -1.166 -10.695 1 94 40 VAL B C 1
ATOM 1222 O O . VAL B 1 40 ? 9.672 -0.791 -10.531 1 94 40 VAL B O 1
ATOM 1225 N N . GLU B 1 41 ? 8.148 -2.389 -10.609 1 93 41 GLU B N 1
ATOM 1226 C CA . GLU B 1 41 ? 9.117 -3.479 -10.531 1 93 41 GLU B CA 1
ATOM 1227 C C . GLU B 1 41 ? 8.883 -4.5 -11.641 1 93 41 GLU B C 1
ATOM 1229 O O . GLU B 1 41 ? 7.793 -5.07 -11.75 1 93 41 GLU B O 1
ATOM 1234 N N . ILE B 1 42 ? 9.961 -4.695 -12.391 1 92.12 42 ILE B N 1
ATOM 1235 C CA . ILE B 1 42 ? 9.906 -5.719 -13.43 1 92.12 42 ILE B CA 1
ATOM 1236 C C . ILE B 1 42 ? 10.617 -6.98 -12.953 1 92.12 42 ILE B C 1
ATOM 1238 O O . ILE B 1 42 ? 11.734 -6.91 -12.43 1 92.12 42 ILE B O 1
ATOM 1242 N N . LYS B 1 43 ? 9.906 -8.148 -13.047 1 86.62 43 LYS B N 1
ATOM 1243 C CA . LYS B 1 43 ? 10.469 -9.438 -12.664 1 86.62 43 LYS B CA 1
ATOM 1244 C C . LYS B 1 43 ? 10.547 -10.375 -13.867 1 86.62 43 LYS B C 1
ATOM 1246 O O . LYS B 1 43 ? 10.023 -10.07 -14.938 1 86.62 43 LYS B O 1
ATOM 1251 N N . ALA B 1 44 ? 11.281 -11.5 -13.625 1 86.88 44 ALA B N 1
ATOM 1252 C CA . ALA B 1 44 ? 11.43 -12.492 -14.688 1 86.88 44 ALA B CA 1
ATOM 1253 C C . ALA B 1 44 ? 10.07 -13.039 -15.117 1 86.88 44 ALA B C 1
ATOM 1255 O O . ALA B 1 44 ? 9.836 -13.281 -16.297 1 86.88 44 ALA B O 1
ATOM 1256 N N . ASN B 1 45 ? 9.156 -13.094 -14.156 1 87.56 45 ASN B N 1
ATOM 1257 C CA . ASN B 1 45 ? 7.871 -13.727 -14.453 1 87.56 45 ASN B CA 1
ATOM 1258 C C . ASN B 1 45 ? 6.715 -12.742 -14.289 1 87.56 45 ASN B C 1
ATOM 1260 O O . ASN B 1 45 ? 5.609 -13.141 -13.922 1 87.56 45 ASN B O 1
ATOM 1264 N N . GLY B 1 46 ? 7.047 -11.43 -14.508 1 93 46 GLY B N 1
ATOM 1265 C CA . GLY B 1 46 ? 5.93 -10.508 -14.383 1 93 46 GLY B CA 1
ATOM 1266 C C . GLY B 1 46 ? 6.348 -9.117 -13.969 1 93 46 GLY B C 1
ATOM 1267 O O . GLY B 1 46 ? 7.469 -8.688 -14.258 1 93 46 GLY B O 1
ATOM 1268 N N . PHE B 1 47 ? 5.383 -8.359 -13.594 1 94.94 47 PHE B N 1
ATOM 1269 C CA . PHE B 1 47 ? 5.672 -7.008 -13.125 1 94.94 47 PHE B CA 1
ATOM 1270 C C . PHE B 1 47 ? 4.695 -6.59 -12.031 1 94.94 47 PHE B C 1
ATOM 1272 O O . PHE B 1 47 ? 3.668 -7.242 -11.828 1 94.94 47 PHE B O 1
ATOM 1279 N N . SER B 1 48 ? 5.129 -5.57 -11.273 1 95.44 48 SER B N 1
ATOM 1280 C CA . SER B 1 48 ? 4.277 -4.906 -10.297 1 95.44 48 SER B CA 1
ATOM 1281 C C . SER B 1 48 ? 4.336 -3.389 -10.445 1 95.44 48 SER B C 1
ATOM 1283 O O . SER B 1 48 ? 5.395 -2.832 -10.75 1 95.44 48 SER B O 1
ATOM 1285 N N . PHE B 1 49 ? 3.145 -2.83 -10.383 1 95.44 49 PHE B N 1
ATOM 1286 C CA . PHE B 1 49 ? 2.994 -1.379 -10.406 1 95.44 49 PHE B CA 1
ATOM 1287 C C . PHE B 1 49 ? 2.113 -0.909 -9.25 1 95.44 49 PHE B C 1
ATOM 1289 O O . PHE B 1 49 ? 1.082 -1.52 -8.961 1 95.44 49 PHE B O 1
ATOM 1296 N N . GLN B 1 50 ? 2.574 0.153 -8.523 1 95.25 50 GLN B N 1
ATOM 1297 C CA . GLN B 1 50 ? 1.737 0.777 -7.504 1 95.25 50 GLN B CA 1
ATOM 1298 C C . GLN B 1 50 ? 1.91 2.293 -7.504 1 95.25 50 GLN B C 1
ATOM 1300 O O . GLN B 1 50 ? 2.98 2.803 -7.844 1 95.25 50 GLN B O 1
ATOM 1305 N N . CYS B 1 51 ? 0.874 2.945 -7.172 1 95.69 51 CYS B N 1
ATOM 1306 C CA . CYS B 1 51 ? 0.909 4.395 -7.027 1 95.69 51 CYS B CA 1
ATOM 1307 C C . CYS B 1 51 ? -0.046 4.855 -5.934 1 95.69 51 CYS B C 1
ATOM 1309 O O . CYS B 1 51 ? -1.047 4.195 -5.656 1 95.69 51 CYS B O 1
ATOM 1311 N N . PHE B 1 52 ? 0.317 5.926 -5.332 1 96.12 52 PHE B N 1
ATOM 1312 C CA . PHE B 1 52 ? -0.568 6.562 -4.367 1 96.12 52 PHE B CA 1
ATOM 1313 C C . PHE B 1 52 ? -0.415 8.078 -4.41 1 96.12 52 PHE B C 1
ATOM 1315 O O . PHE B 1 52 ? 0.647 8.594 -4.77 1 96.12 52 PHE B O 1
ATOM 1322 N N . THR B 1 53 ? -1.517 8.781 -4.082 1 96.5 53 THR B N 1
ATOM 1323 C CA . THR B 1 53 ? -1.538 10.227 -3.879 1 96.5 53 THR B CA 1
ATOM 1324 C C . THR B 1 53 ? -2.516 10.602 -2.771 1 96.5 53 THR B C 1
ATOM 1326 O O . THR B 1 53 ? -3.648 10.117 -2.742 1 96.5 53 THR B O 1
ATOM 1329 N N . SER B 1 54 ? -2.027 11.414 -1.817 1 96.44 54 SER B N 1
ATOM 1330 C CA . SER B 1 54 ? -2.873 11.938 -0.749 1 96.44 54 SER B CA 1
ATOM 1331 C C . SER B 1 54 ? -2.684 13.445 -0.582 1 96.44 54 SER B C 1
ATOM 1333 O O . SER B 1 54 ? -1.564 13.945 -0.684 1 96.44 54 SER B O 1
ATOM 1335 N N . GLU B 1 55 ? -3.781 14.039 -0.282 1 96.81 55 GLU B N 1
ATOM 1336 C CA . GLU B 1 55 ? -3.744 15.469 0.028 1 96.81 55 GLU B CA 1
ATOM 1337 C C . GLU B 1 55 ? -4.523 15.773 1.304 1 96.81 55 GLU B C 1
ATOM 1339 O O . GLU B 1 55 ? -5.586 15.203 1.542 1 96.81 55 GLU B O 1
ATOM 1344 N N . PHE B 1 56 ? -3.93 16.719 2.074 1 95.88 56 PHE B N 1
ATOM 1345 C CA . PHE B 1 56 ? -4.543 17.109 3.336 1 95.88 56 PHE B CA 1
ATOM 1346 C C . PHE B 1 56 ? -4.461 18.625 3.523 1 95.88 56 PHE B C 1
ATOM 1348 O O . PHE B 1 56 ? -3.445 19.234 3.199 1 95.88 56 PHE B O 1
ATOM 1355 N N . ILE B 1 57 ? -5.523 19.172 4 1 94.31 57 ILE B N 1
ATOM 1356 C CA . ILE B 1 57 ? -5.5 20.578 4.383 1 94.31 57 ILE B CA 1
ATOM 1357 C C . ILE B 1 57 ? -4.93 20.719 5.793 1 94.31 57 ILE B C 1
ATOM 1359 O O . ILE B 1 57 ? -5.422 20.078 6.73 1 94.31 57 ILE B O 1
ATOM 1363 N N . LEU B 1 58 ? -3.953 21.547 5.867 1 93.88 58 LEU B N 1
ATOM 1364 C CA . LEU B 1 58 ? -3.305 21.719 7.16 1 93.88 58 LEU B CA 1
ATOM 1365 C C . LEU B 1 58 ? -4.051 22.75 8.008 1 93.88 58 LEU B C 1
ATOM 1367 O O . LEU B 1 58 ? -4.523 23.766 7.488 1 93.88 58 LEU B O 1
ATOM 1371 N N . PRO B 1 59 ? -4.113 22.406 9.289 1 91.69 59 PRO B N 1
ATOM 1372 C CA . PRO B 1 59 ? -4.738 23.391 10.172 1 91.69 59 PRO B CA 1
ATOM 1373 C C . PRO B 1 59 ? -4.02 24.734 10.148 1 91.69 59 PRO B C 1
ATOM 1375 O O . PRO B 1 59 ? -2.801 24.781 9.961 1 91.69 59 PRO B O 1
ATOM 1378 N N . PRO B 1 60 ? -4.883 25.781 10.406 1 89.31 60 PRO B N 1
ATOM 1379 C CA . PRO B 1 60 ? -4.289 27.125 10.344 1 89.31 60 PRO B CA 1
ATOM 1380 C C . PRO B 1 60 ? -3.24 27.359 11.422 1 89.31 60 PRO B C 1
ATOM 1382 O O . PRO B 1 60 ? -2.332 28.172 11.242 1 89.31 60 PRO B O 1
ATOM 1385 N N . ASP B 1 61 ? -3.217 26.688 12.523 1 89.12 61 ASP B N 1
ATOM 1386 C CA . ASP B 1 61 ? -2.309 26.938 13.641 1 89.12 61 ASP B CA 1
ATOM 1387 C C . ASP B 1 61 ? -1.089 26.016 13.562 1 89.12 61 ASP B C 1
ATOM 1389 O O . ASP B 1 61 ? -0.232 26.047 14.453 1 89.12 61 ASP B O 1
ATOM 1393 N N . LEU B 1 62 ? -1.002 25.25 12.539 1 90 62 LEU B N 1
ATOM 1394 C CA . LEU B 1 62 ? 0.119 24.344 12.375 1 90 62 LEU B CA 1
ATOM 1395 C C . LEU B 1 62 ? 1.291 25.031 11.688 1 90 62 LEU B C 1
ATOM 1397 O O . LEU B 1 62 ? 1.101 25.766 10.719 1 90 62 LEU B O 1
ATOM 1401 N N . ASP B 1 63 ? 2.484 24.812 12.234 1 86 63 ASP B N 1
ATOM 1402 C CA . ASP B 1 63 ? 3.693 25.281 11.562 1 86 63 ASP B CA 1
ATOM 1403 C C . ASP B 1 63 ? 4.148 24.281 10.5 1 86 63 ASP B C 1
ATOM 1405 O O . ASP B 1 63 ? 4.836 23.297 10.812 1 86 63 ASP B O 1
ATOM 1409 N N . ALA B 1 64 ? 3.871 24.578 9.273 1 87.88 64 ALA B N 1
ATOM 1410 C CA . ALA B 1 64 ? 4.156 23.672 8.172 1 87.88 64 ALA B CA 1
ATOM 1411 C C . ALA B 1 64 ? 5.66 23.5 7.977 1 87.88 64 ALA B C 1
ATOM 1413 O O . ALA B 1 64 ? 6.113 22.484 7.438 1 87.88 64 ALA B O 1
ATOM 1414 N N . THR B 1 65 ? 6.465 24.484 8.359 1 84.94 65 THR B N 1
ATOM 1415 C CA . THR B 1 65 ? 7.91 24.438 8.172 1 84.94 65 THR B CA 1
ATOM 1416 C C . THR B 1 65 ? 8.555 23.469 9.156 1 84.94 65 THR B C 1
ATOM 1418 O O . THR B 1 65 ? 9.711 23.078 8.992 1 84.94 65 THR B O 1
ATOM 1421 N N . ALA B 1 66 ? 7.789 23 10.156 1 86 66 ALA B N 1
ATOM 1422 C CA . ALA B 1 66 ? 8.336 22.141 11.203 1 86 66 ALA B CA 1
ATOM 1423 C C . ALA B 1 66 ? 7.836 20.703 11.047 1 86 66 ALA B C 1
ATOM 1425 O O . ALA B 1 66 ? 8.07 19.859 11.922 1 86 66 ALA B O 1
ATOM 1426 N N . LEU B 1 67 ? 7.262 20.453 9.977 1 90.62 67 LEU B N 1
ATOM 1427 C CA . LEU B 1 67 ? 6.754 19.094 9.758 1 90.62 67 LEU B CA 1
ATOM 1428 C C . LEU B 1 67 ? 7.902 18.094 9.633 1 90.62 67 LEU B C 1
ATOM 1430 O O . LEU B 1 67 ? 8.93 18.406 9.031 1 90.62 67 LEU B O 1
ATOM 1434 N N . THR B 1 68 ? 7.723 16.906 10.195 1 91.06 68 THR B N 1
ATOM 1435 C CA . THR B 1 68 ? 8.68 15.805 10.07 1 91.06 68 THR B CA 1
ATOM 1436 C C . THR B 1 68 ? 8.008 14.57 9.484 1 91.06 68 THR B C 1
ATOM 1438 O O . THR B 1 68 ? 6.805 14.367 9.664 1 91.06 68 THR B O 1
ATOM 1441 N N . ALA B 1 69 ? 8.789 13.859 8.664 1 92.5 69 ALA B N 1
ATOM 1442 C CA . ALA B 1 69 ? 8.258 12.641 8.062 1 92.5 69 ALA B CA 1
ATOM 1443 C C . ALA B 1 69 ? 9.172 11.445 8.336 1 92.5 69 ALA B C 1
ATOM 1445 O O . ALA B 1 69 ? 10.391 11.562 8.242 1 92.5 69 ALA B O 1
ATOM 1446 N N . THR B 1 70 ? 8.562 10.328 8.742 1 91.12 70 THR B N 1
ATOM 1447 C CA . THR B 1 70 ? 9.297 9.086 8.977 1 91.12 70 THR B CA 1
ATOM 1448 C C . THR B 1 70 ? 8.586 7.914 8.312 1 91.12 70 THR B C 1
ATOM 1450 O O . THR B 1 70 ? 7.363 7.922 8.164 1 91.12 70 THR B O 1
ATOM 1453 N N . ILE B 1 71 ? 9.398 6.98 7.836 1 90.06 71 ILE B N 1
ATOM 1454 C CA . ILE B 1 71 ? 8.82 5.781 7.238 1 90.06 71 ILE B CA 1
ATOM 1455 C C . ILE B 1 71 ? 9.266 4.551 8.023 1 90.06 71 ILE B C 1
ATOM 1457 O O . ILE B 1 71 ? 10.445 4.402 8.352 1 90.06 71 ILE B O 1
ATOM 1461 N N . SER B 1 72 ? 8.297 3.752 8.352 1 86.5 72 SER B N 1
ATOM 1462 C CA . SER B 1 72 ? 8.586 2.525 9.078 1 86.5 72 SER B CA 1
ATOM 1463 C C . SER B 1 72 ? 8.992 1.399 8.133 1 86.5 72 SER B C 1
ATOM 1465 O O . SER B 1 72 ? 8.812 1.508 6.922 1 86.5 72 SER B O 1
ATOM 1467 N N . ASP B 1 73 ? 9.422 0.309 8.805 1 79.19 73 ASP B N 1
ATOM 1468 C CA . ASP B 1 73 ? 9.828 -0.863 8.031 1 79.19 73 ASP B CA 1
ATOM 1469 C C . ASP B 1 73 ? 8.625 -1.533 7.379 1 79.19 73 ASP B C 1
ATOM 1471 O O . ASP B 1 73 ? 8.758 -2.16 6.324 1 79.19 73 ASP B O 1
ATOM 1475 N N . ASP B 1 74 ? 7.477 -1.333 7.996 1 79.06 74 ASP B N 1
ATOM 1476 C CA . ASP B 1 74 ? 6.266 -1.963 7.473 1 79.06 74 ASP B CA 1
ATOM 1477 C C . ASP B 1 74 ? 5.582 -1.068 6.441 1 79.06 74 ASP B C 1
ATOM 1479 O O . ASP B 1 74 ? 4.422 -1.292 6.09 1 79.06 74 ASP B O 1
ATOM 1483 N N . HIS B 1 75 ? 6.32 -0.058 6 1 86.69 75 HIS B N 1
ATOM 1484 C CA . HIS B 1 75 ? 5.938 0.77 4.863 1 86.69 75 HIS B CA 1
ATOM 1485 C C . HIS B 1 75 ? 4.84 1.757 5.242 1 86.69 75 HIS B C 1
ATOM 1487 O O . HIS B 1 75 ? 3.99 2.098 4.414 1 86.69 75 HIS B O 1
ATOM 1493 N N . PHE B 1 76 ? 4.879 2.121 6.539 1 90.25 76 PHE B N 1
ATOM 1494 C CA . PHE B 1 76 ? 4 3.201 6.969 1 90.25 76 PHE B CA 1
ATOM 1495 C C . PHE B 1 76 ? 4.762 4.52 7.055 1 90.25 76 PHE B C 1
ATOM 1497 O O . PHE B 1 76 ? 5.766 4.617 7.758 1 90.25 76 PHE B O 1
ATOM 1504 N N . LEU B 1 77 ? 4.258 5.48 6.316 1 93.25 77 LEU B N 1
ATOM 1505 C CA . LEU B 1 77 ? 4.777 6.84 6.367 1 93.25 77 LEU B CA 1
ATOM 1506 C C . LEU B 1 77 ? 4.008 7.68 7.383 1 93.25 77 LEU B C 1
ATOM 1508 O O . LEU B 1 77 ? 2.775 7.711 7.359 1 93.25 77 LEU B O 1
ATOM 1512 N N . LYS B 1 78 ? 4.746 8.258 8.273 1 94.31 78 LYS B N 1
ATOM 1513 C CA . LYS B 1 78 ? 4.129 9.141 9.258 1 94.31 78 LYS B CA 1
ATOM 1514 C C . LYS B 1 78 ? 4.656 10.562 9.125 1 94.31 78 LYS B C 1
ATOM 1516 O O . LYS B 1 78 ? 5.871 10.789 9.164 1 94.31 78 LYS B O 1
ATOM 1521 N N . ILE B 1 79 ? 3.762 11.531 8.922 1 94.38 79 ILE B N 1
ATOM 1522 C CA . ILE B 1 79 ? 4.086 12.953 8.898 1 94.38 79 ILE B CA 1
ATOM 1523 C C . ILE B 1 79 ? 3.502 13.633 10.141 1 94.38 79 ILE B C 1
ATOM 1525 O O . ILE B 1 79 ? 2.32 13.469 10.445 1 94.38 79 ILE B O 1
ATOM 1529 N N . GLU B 1 80 ? 4.398 14.359 10.805 1 94.25 80 GLU B N 1
ATOM 1530 C CA . GLU B 1 80 ? 3.975 14.945 12.078 1 94.25 80 GLU B CA 1
ATOM 1531 C C . GLU B 1 80 ? 4.359 16.422 12.148 1 94.25 80 GLU B C 1
ATOM 1533 O O . GLU B 1 80 ? 5.344 16.844 11.539 1 94.25 80 GLU B O 1
ATOM 1538 N N . GLY B 1 81 ? 3.496 17.109 12.852 1 92.56 81 GLY B N 1
ATOM 1539 C CA . GLY B 1 81 ? 3.74 18.516 13.148 1 92.56 81 GLY B CA 1
ATOM 1540 C C . GLY B 1 81 ? 2.992 19 14.375 1 92.56 81 GLY B C 1
ATOM 1541 O O . GLY B 1 81 ? 2.199 18.266 14.961 1 92.56 81 GLY B O 1
ATOM 1542 N N . PHE B 1 82 ? 3.383 20.234 14.875 1 89.12 82 PHE B N 1
ATOM 1543 C CA . PHE B 1 82 ? 2.77 20.812 16.062 1 89.12 82 PHE B CA 1
ATOM 1544 C C . PHE B 1 82 ? 2.27 22.219 15.773 1 89.12 82 PHE B C 1
ATOM 1546 O O . PHE B 1 82 ? 2.789 22.906 14.883 1 89.12 82 PHE B O 1
ATOM 1553 N N . GLY B 1 83 ? 1.249 22.531 16.562 1 83.44 83 GLY B N 1
ATOM 1554 C CA . GLY B 1 83 ? 0.736 23.891 16.469 1 83.44 83 GLY B CA 1
ATOM 1555 C C . GLY B 1 83 ? 1.743 24.938 16.891 1 83.44 83 GLY B C 1
ATOM 1556 O O . GLY B 1 83 ? 2.693 24.641 17.625 1 83.44 83 GLY B O 1
ATOM 1557 N N . THR B 1 84 ? 1.616 26.141 16.344 1 73.81 84 THR B N 1
ATOM 1558 C CA . THR B 1 84 ? 2.523 27.266 16.594 1 73.81 84 THR B CA 1
ATOM 1559 C C . THR B 1 84 ? 2.482 27.656 18.078 1 73.81 84 THR B C 1
ATOM 1561 O O . THR B 1 84 ? 3.467 28.172 18.609 1 73.81 84 THR B O 1
ATOM 1564 N N . ALA B 1 85 ? 1.384 27.5 18.734 1 64.12 85 ALA B N 1
ATOM 1565 C CA . ALA B 1 85 ? 1.367 27.906 20.141 1 64.12 85 ALA B CA 1
ATOM 1566 C C . ALA B 1 85 ? 2.373 27.109 20.953 1 64.12 85 ALA B C 1
ATOM 1568 O O . ALA B 1 85 ? 2.895 27.594 21.969 1 64.12 85 ALA B O 1
ATOM 1569 N N . HIS B 1 86 ? 2.592 25.984 20.641 1 55.97 86 HIS B N 1
ATOM 1570 C CA . HIS B 1 86 ? 3.527 25.156 21.391 1 55.97 86 HIS B CA 1
ATOM 1571 C C . HIS B 1 86 ? 4.969 25.578 21.125 1 55.97 86 HIS B C 1
ATOM 1573 O O . HIS B 1 86 ? 5.875 25.219 21.891 1 55.97 86 HIS B O 1
ATOM 1579 N N . ILE B 1 87 ? 5.109 26.125 19.984 1 53.69 87 ILE B N 1
ATOM 1580 C CA . ILE B 1 87 ? 6.5 26.484 19.734 1 53.69 87 ILE B CA 1
ATOM 1581 C C . ILE B 1 87 ? 6.945 27.562 20.719 1 53.69 87 ILE B C 1
ATOM 1583 O O . ILE B 1 87 ? 8.141 27.828 20.859 1 53.69 87 ILE B O 1
ATOM 1587 N N . SER B 1 88 ? 6.016 28.406 21.094 1 45.91 88 SER B N 1
ATOM 1588 C CA . SER B 1 88 ? 6.52 29.547 21.859 1 45.91 88 SER B CA 1
ATOM 1589 C C . SER B 1 88 ? 6.93 29.125 23.266 1 45.91 88 SER B C 1
ATOM 1591 O O . SER B 1 88 ? 7.574 29.906 23.984 1 45.91 88 SER B O 1
ATOM 1593 N N . SER B 1 89 ? 6.219 28.109 23.75 1 44.03 89 SER B N 1
ATOM 1594 C CA . SER B 1 89 ? 6.43 28.188 25.188 1 44.03 89 SER B CA 1
ATOM 1595 C C . SER B 1 89 ? 7.836 27.734 25.578 1 44.03 89 SER B C 1
ATOM 1597 O O . SER B 1 89 ? 8.18 27.688 26.75 1 44.03 89 SER B O 1
ATOM 1599 N N . SER B 1 90 ? 8.406 26.891 24.641 1 43.59 90 SER B N 1
ATOM 1600 C CA . SER B 1 90 ? 9.602 26.344 25.281 1 43.59 90 SER B CA 1
ATOM 1601 C C . SER B 1 90 ? 10.672 27.406 25.469 1 43.59 90 SER B C 1
ATOM 1603 O O . SER B 1 90 ? 11.867 27.125 25.344 1 43.59 90 SER B O 1
ATOM 1605 N N . SER B 1 91 ? 10.312 28.672 25.391 1 39.75 91 SER B N 1
ATOM 1606 C CA . SER B 1 91 ? 11.461 29.531 25.688 1 39.75 91 SER B CA 1
ATOM 1607 C C . SER B 1 91 ? 12.047 29.188 27.062 1 39.75 91 SER B C 1
ATOM 1609 O O . SER B 1 91 ? 12.852 29.953 27.594 1 39.75 91 SER B O 1
ATOM 1611 N N . GLN B 1 92 ? 11.414 28.328 27.922 1 38.75 92 GLN B N 1
ATOM 1612 C CA . GLN B 1 92 ? 12.234 28.281 29.125 1 38.75 92 GLN B CA 1
ATOM 1613 C C . GLN B 1 92 ? 13.594 27.656 28.844 1 38.75 92 GLN B C 1
ATOM 1615 O O . GLN B 1 92 ? 13.664 26.531 28.328 1 38.75 92 GLN B O 1
ATOM 1620 N N . THR B 1 93 ? 14.664 28.406 28.547 1 37 93 THR B N 1
ATOM 1621 C CA . THR B 1 93 ? 16.094 28.203 28.359 1 37 93 THR B CA 1
ATOM 1622 C C . THR B 1 93 ? 16.641 27.203 29.375 1 37 93 THR B C 1
ATOM 1624 O O . THR B 1 93 ? 17.047 27.594 30.469 1 37 93 THR B O 1
ATOM 1627 N N . GLU B 1 94 ? 15.844 26.312 30.016 1 34.94 94 GLU B N 1
ATOM 1628 C CA . GLU B 1 94 ? 16.812 25.672 30.906 1 34.94 94 GLU B CA 1
ATOM 1629 C C . GLU B 1 94 ? 18.016 25.141 30.109 1 34.94 94 GLU B C 1
ATOM 1631 O O . GLU B 1 94 ? 17.875 24.797 28.938 1 34.94 94 GLU B O 1
ATOM 1636 N N . GLU B 1 95 ? 19.312 25.484 30.469 1 33.53 95 GLU B N 1
ATOM 1637 C CA . GLU B 1 95 ? 20.688 25.219 30.047 1 33.53 95 GLU B CA 1
ATOM 1638 C C . GLU B 1 95 ? 20.859 23.766 29.594 1 33.53 95 GLU B C 1
ATOM 1640 O O . GLU B 1 95 ? 21.531 23.5 28.594 1 33.53 95 GLU B O 1
ATOM 1645 N N . GLY B 1 96 ? 20.672 22.859 30.562 1 31.47 96 GLY B N 1
ATOM 1646 C CA . GLY B 1 96 ? 21.641 21.781 30.547 1 31.47 96 GLY B CA 1
ATOM 1647 C C . GLY B 1 96 ? 21.516 20.859 29.344 1 31.47 96 GLY B C 1
ATOM 1648 O O . GLY B 1 96 ? 22.484 20.609 28.625 1 31.47 96 GLY B O 1
ATOM 1649 N N . SER B 1 97 ? 20.641 19.719 29.531 1 33.31 97 SER B N 1
ATOM 1650 C CA . SER B 1 97 ? 21.047 18.422 29 1 33.31 97 SER B CA 1
ATOM 1651 C C . SER B 1 97 ? 20.766 18.328 27.5 1 33.31 97 SER B C 1
ATOM 1653 O O . SER B 1 97 ? 19.859 19 26.984 1 33.31 97 SER B O 1
ATOM 1655 N N . GLU B 1 98 ? 21.781 17.844 26.75 1 33.31 98 GLU B N 1
ATOM 1656 C CA . GLU B 1 98 ? 21.984 17.516 25.328 1 33.31 98 GLU B CA 1
ATOM 1657 C C . GLU B 1 98 ? 20.734 16.844 24.75 1 33.31 98 GLU B C 1
ATOM 1659 O O . GLU B 1 98 ? 20.188 15.914 25.344 1 33.31 98 GLU B O 1
ATOM 1664 N N . PRO B 1 99 ? 19.891 17.609 24.188 1 34 99 PRO B N 1
ATOM 1665 C CA . PRO B 1 99 ? 18.781 16.891 23.547 1 34 99 PRO B CA 1
ATOM 1666 C C . PRO B 1 99 ? 19.219 15.633 22.812 1 34 99 PRO B C 1
ATOM 1668 O O . PRO B 1 99 ? 20.094 15.695 21.953 1 34 99 PRO B O 1
ATOM 1671 N N . GLN B 1 100 ? 19.531 14.594 23.609 1 33.22 100 GLN B N 1
ATOM 1672 C CA . GLN B 1 100 ? 19.984 13.383 22.938 1 33.22 100 GLN B CA 1
ATOM 1673 C C . GLN B 1 100 ? 19.078 13.039 21.75 1 33.22 100 GLN B C 1
ATOM 1675 O O . GLN B 1 100 ? 17.859 12.875 21.922 1 33.22 100 GLN B O 1
ATOM 1680 N N . VAL B 1 101 ? 19.203 13.68 20.672 1 32.59 101 VAL B N 1
ATOM 1681 C CA . VAL B 1 101 ? 18.609 13.234 19.422 1 32.59 101 VAL B CA 1
ATOM 1682 C C . VAL B 1 101 ? 18.828 11.727 19.25 1 32.59 101 VAL B C 1
ATOM 1684 O O . VAL B 1 101 ? 19.969 11.266 19.188 1 32.59 101 VAL B O 1
ATOM 1687 N N . GLN B 1 102 ? 18.219 10.883 20.047 1 29.83 102 GLN B N 1
ATOM 1688 C CA . GLN B 1 102 ? 18.375 9.453 19.828 1 29.83 102 GLN B CA 1
ATOM 1689 C C . GLN B 1 102 ? 18.266 9.117 18.344 1 29.83 102 GLN B C 1
ATOM 1691 O O . GLN B 1 102 ? 17.219 9.328 17.719 1 29.83 102 GLN B O 1
ATOM 1696 N N . THR B 1 103 ? 19.219 9.508 17.578 1 32.69 103 THR B N 1
ATOM 1697 C CA . THR B 1 103 ? 19.312 8.977 16.219 1 32.69 103 THR B CA 1
ATOM 1698 C C . THR B 1 103 ? 19.141 7.461 16.219 1 32.69 103 THR B C 1
ATOM 1700 O O . THR B 1 103 ? 20.047 6.734 16.641 1 32.69 103 THR B O 1
ATOM 1703 N N . THR B 1 104 ? 18.234 6.953 16.953 1 32.5 104 THR B N 1
ATOM 1704 C CA . THR B 1 104 ? 18.406 5.508 16.812 1 32.5 104 THR B CA 1
ATOM 1705 C C . THR B 1 104 ? 18.797 5.141 15.383 1 32.5 104 THR B C 1
ATOM 1707 O O . THR B 1 104 ? 19.875 4.574 15.164 1 32.5 104 THR B O 1
ATOM 1710 N N . LYS B 1 105 ? 18.219 4.078 14.891 1 33.91 105 LYS B N 1
ATOM 1711 C CA . LYS B 1 105 ? 18.469 3.178 13.773 1 33.91 105 LYS B CA 1
ATOM 1712 C C . LYS B 1 105 ? 18.328 3.906 12.438 1 33.91 105 LYS B C 1
ATOM 1714 O O . LYS B 1 105 ? 17.75 4.996 12.375 1 33.91 105 LYS B O 1
ATOM 1719 N N . LYS B 1 106 ? 18.594 3.188 11.227 1 42.75 106 LYS B N 1
ATOM 1720 C CA . LYS B 1 106 ? 18.641 3.527 9.805 1 42.75 106 LYS B CA 1
ATOM 1721 C C . LYS B 1 106 ? 17.484 4.441 9.422 1 42.75 106 LYS B C 1
ATOM 1723 O O . LYS B 1 106 ? 16.312 4.035 9.484 1 42.75 106 LYS B O 1
ATOM 1728 N N . SER B 1 107 ? 17.75 5.832 9.648 1 39.72 107 SER B N 1
ATOM 1729 C CA . SER B 1 107 ? 16.672 6.824 9.625 1 39.72 107 SER B CA 1
ATOM 1730 C C . SER B 1 107 ? 16.047 6.934 8.242 1 39.72 107 SER B C 1
ATOM 1732 O O . SER B 1 107 ? 16.734 7.242 7.266 1 39.72 107 SER B O 1
ATOM 1734 N N . ASN B 1 108 ? 15.219 6.27 7.84 1 43.69 108 ASN B N 1
ATOM 1735 C CA . ASN B 1 108 ? 14.414 6.332 6.625 1 43.69 108 ASN B CA 1
ATOM 1736 C C . ASN B 1 108 ? 13.586 7.613 6.566 1 43.69 108 ASN B C 1
ATOM 1738 O O . ASN B 1 108 ? 12.352 7.559 6.535 1 43.69 108 ASN B O 1
ATOM 1742 N N . ARG B 1 109 ? 14.359 8.789 6.949 1 43.16 109 ARG B N 1
ATOM 1743 C CA . ARG B 1 109 ? 13.648 10.07 6.879 1 43.16 109 ARG B CA 1
ATOM 1744 C C . ARG B 1 109 ? 13.516 10.539 5.438 1 43.16 109 ARG B C 1
ATOM 1746 O O . ARG B 1 109 ? 14.438 10.375 4.637 1 43.16 109 ARG B O 1
ATOM 1753 N N . ILE B 1 110 ? 12.32 10.961 5.008 1 49.31 110 ILE B N 1
ATOM 1754 C CA . ILE B 1 110 ? 12.086 11.508 3.674 1 49.31 110 ILE B CA 1
ATOM 1755 C C . ILE B 1 110 ? 12.172 13.031 3.717 1 49.31 110 ILE B C 1
ATOM 1757 O O . ILE B 1 110 ? 11.75 13.656 4.695 1 49.31 110 ILE B O 1
ATOM 1761 N N . LYS B 1 111 ? 12.82 13.516 2.816 1 47.03 111 LYS B N 1
ATOM 1762 C CA . LYS B 1 111 ? 12.953 14.961 2.674 1 47.03 111 LYS B CA 1
ATOM 1763 C C . LYS B 1 111 ? 11.602 15.602 2.342 1 47.03 111 LYS B C 1
ATOM 1765 O O . LYS B 1 111 ? 10.938 15.195 1.385 1 47.03 111 LYS B O 1
ATOM 1770 N N . LEU B 1 112 ? 11.148 16.484 3.27 1 50.81 112 LEU B N 1
ATOM 1771 C CA . LEU B 1 112 ? 9.938 17.266 3.055 1 50.81 112 LEU B CA 1
ATOM 1772 C C . LEU B 1 112 ? 10.25 18.547 2.287 1 50.81 112 LEU B C 1
ATOM 1774 O O . LEU B 1 112 ? 11.18 19.281 2.639 1 50.81 112 LEU B O 1
ATOM 1778 N N . HIS B 1 113 ? 9.836 18.703 1.015 1 45.53 113 HIS B N 1
ATOM 1779 C CA . HIS B 1 113 ? 9.938 19.953 0.282 1 45.53 113 HIS B CA 1
ATOM 1780 C C . HIS B 1 113 ? 8.773 20.875 0.609 1 45.53 113 HIS B C 1
ATOM 1782 O O . HIS B 1 113 ? 7.625 20.578 0.276 1 45.53 113 HIS B O 1
ATOM 1788 N N . VAL B 1 114 ? 9.086 21.812 1.528 1 45.59 114 VAL B N 1
ATOM 1789 C CA . VAL B 1 114 ? 8.078 22.828 1.868 1 45.59 114 VAL B CA 1
ATOM 1790 C C . VAL B 1 114 ? 8.25 24.047 0.978 1 45.59 114 VAL B C 1
ATOM 1792 O O . VAL B 1 114 ? 9.312 24.688 0.979 1 45.59 114 VAL B O 1
ATOM 1795 N N . LYS B 1 115 ? 7.551 24.109 -0.197 1 44.56 115 LYS B N 1
ATOM 1796 C CA . LYS B 1 115 ? 7.57 25.391 -0.907 1 44.56 115 LYS B CA 1
ATOM 1797 C C . LYS B 1 115 ? 6.781 26.453 -0.147 1 44.56 115 LYS B C 1
ATOM 1799 O O . LYS B 1 115 ? 5.664 26.203 0.302 1 44.56 115 LYS B O 1
ATOM 1804 N N . GLN B 1 116 ? 7.504 27.453 0.183 1 37.72 116 GLN B N 1
ATOM 1805 C CA . GLN B 1 116 ? 6.855 28.641 0.727 1 37.72 116 GLN B CA 1
ATOM 1806 C C . GLN B 1 116 ? 5.988 29.328 -0.327 1 37.72 116 GLN B C 1
ATOM 1808 O O . GLN B 1 116 ? 6.285 29.266 -1.521 1 37.72 116 GLN B O 1
#

Foldseek 3Di:
DDWDDPPFKTKDKDQPDPFALVQWAWEADPQKTKIKGWDWADDPVGIDIDIDIDMDRHDPQWDPVAWWWFADPSRMIMIITGGPVVVPPPVPPPPDDDPPPCPDDDTSTHDHHYDD/DDWDDPPFKTKDKDQPDPFALVQWAWEADPQKTKIKGWDWADDPVGIDIDIDIDMDRHDPQWDPVAWWWFADPSRMIMIITGGPVVVPPPVPPPPDDDPPPCPDDDTSTHDHHYDD

pLDDT: mean 77.26, std 23.05, range [29.83, 96.81]

Sequence (232 aa):
VRLHYFSESFSVTLNVGDVNVEEITVKVKDRKLSVSGQHVEIKANGFSFQCFTSEFILPPDLDATALTATISDDHFLKIEGFGTAHISSSSQTEEGSEPQVQTTKKSNRIKLHVKQVRLHYFSESFSVTLNVGDVNVEEITVKVKDRKLSVSGQHVEIKANGFSFQCFTSEFILPPDLDATALTATISDDHFLKIEGFGTAHISSSSQTEEGSEPQVQTTKKSNRIKLHVKQ

Solvent-accessible surface area (backbone atoms only — not comparable to full-atom values): 13075 Å² total; per-residue (Å²): 116,46,79,44,78,54,97,50,36,37,38,40,38,36,62,56,35,83,47,52,71,88,40,46,48,40,38,33,51,95,56,28,40,36,38,36,34,57,37,77,44,84,51,98,47,36,36,38,37,38,37,38,41,36,37,36,57,52,60,89,56,45,37,73,90,63,51,45,44,42,46,45,94,86,24,36,36,37,38,36,35,43,22,49,75,65,64,60,63,64,65,68,73,76,82,75,82,71,77,72,70,74,72,70,68,90,75,51,62,48,77,72,47,68,54,129,115,46,79,44,79,54,98,50,37,36,36,38,39,36,62,56,36,85,47,52,69,88,40,47,47,40,38,33,50,95,59,26,41,36,39,36,36,54,38,77,46,82,50,99,50,35,35,39,37,39,37,39,40,35,38,36,57,52,60,90,54,44,38,75,90,62,51,45,44,41,47,47,95,86,24,36,36,36,37,36,34,42,22,48,74,66,64,60,62,65,66,67,72,74,82,74,83,72,77,72,71,74,71,70,70,91,75,51,60,48,76,72,47,66,53,127

Radius of gyration: 23.07 Å; Cα contacts (8 Å, |Δi|>4): 481; chains: 2; bounding box: 36×72×51 Å

Organism: Callorhinchus milii (NCBI:txid7868)

Secondary structure (DSSP, 8-state):
-EEEEETTEEEEEEE-TT--GGGEEEEEETTEEEEEEEEEEEETTEEEEEEEEEEEEPPTTB-GGG-EEEE-TTSEEEEEEEBHHHHHGGG-------------S---BPPEEE--/-EEEEETTEEEEEEE-TT--GGGEEEEEETTEEEEEEEEEEEETTEEEEEEEEEEEEPPTTB-GGG-EEEE-TTSEEEEEEEBTHHHHGGG-------------S---BPPEEE--